Protein AF-A0A3M2BRD1-F1 (afdb_monomer_lite)

Sequence (200 aa):
MIDLTPLDVRKKRGDFGKGLRGYDPHEVDTFLELVAERLEALVKENVQLRERAERLQEQVTQLEGRERAVQEALVTAQALREDTRRQAEQEADLLLREAEARAERTRAEALAAAERTRAEAQAAIDRVMAEAERLLAERAGLLEDLERERSRFLKAFRSLVERELHAVETEEARPAPDVHAFALPSARPVIPPVAEVVPA

Secondary structure (DSSP, 8-state):
-----HHHHHHHTT-SPP-TT---HHHHHHHHHHHHHHHHHHHHHHHHHHHHHHHHHHHHHHHHHHHHHHHHHHHHHHHHHHHHHHHHHHHHHHHHHHHHHHHHHHHHHHHHHHHHHHHHHHHHHHHHHHHHHHHHHHHHHHHHHHHHHHHHHHHHHHHHHHHHHHHHHHHHTSPPP-TT--PPPPP-------------

Structure (mmCIF, N/CA/C/O backbone):
data_AF-A0A3M2BRD1-F1
#
_entry.id   AF-A0A3M2BRD1-F1
#
loop_
_atom_site.group_PDB
_atom_site.id
_atom_site.type_symbol
_atom_site.label_atom_id
_atom_site.label_alt_id
_atom_site.label_comp_id
_atom_site.label_asym_id
_atom_site.label_entity_id
_atom_site.label_seq_id
_atom_site.pdbx_PDB_ins_code
_atom_site.Cartn_x
_atom_site.Cartn_y
_atom_site.Cartn_z
_atom_site.occupancy
_atom_site.B_iso_or_equiv
_atom_site.auth_seq_id
_atom_site.auth_comp_id
_atom_site.auth_asym_id
_atom_site.auth_atom_id
_atom_site.pdbx_PDB_model_num
ATOM 1 N N . MET A 1 1 ? -53.378 -2.864 54.862 1.00 40.09 1 MET A N 1
ATOM 2 C CA . MET A 1 1 ? -53.039 -3.765 55.988 1.00 40.09 1 MET A CA 1
ATOM 3 C C . MET A 1 1 ? -53.053 -2.902 57.245 1.00 40.09 1 MET A C 1
ATOM 5 O O . MET A 1 1 ? -52.884 -1.700 57.088 1.00 40.09 1 MET A O 1
ATOM 9 N N . ILE A 1 2 ? -53.336 -3.427 58.441 1.00 45.97 2 ILE A N 1
ATOM 10 C CA . ILE A 1 2 ? -53.187 -2.604 59.656 1.00 45.97 2 ILE A CA 1
ATOM 11 C C . ILE A 1 2 ? -51.702 -2.620 60.007 1.00 45.97 2 ILE A C 1
ATOM 13 O O . ILE A 1 2 ? -51.197 -3.643 60.466 1.00 45.97 2 ILE A O 1
ATOM 17 N N . ASP A 1 3 ? -51.014 -1.511 59.745 1.00 65.25 3 ASP A N 1
ATOM 18 C CA . ASP A 1 3 ? -49.592 -1.354 60.046 1.00 65.25 3 ASP A CA 1
ATOM 19 C C . ASP A 1 3 ? -49.417 -1.126 61.550 1.00 65.25 3 ASP A C 1
AT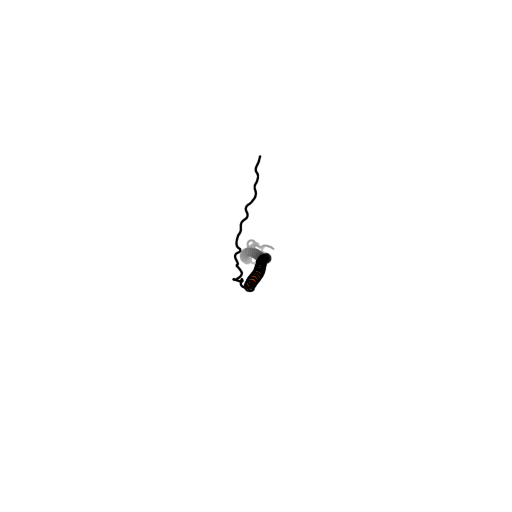OM 21 O O . ASP A 1 3 ? -49.366 -0.002 62.047 1.00 65.25 3 ASP A O 1
ATOM 25 N N . LEU A 1 4 ? -49.394 -2.232 62.291 1.00 79.69 4 LEU A N 1
ATOM 26 C CA . LEU A 1 4 ? -49.195 -2.244 63.732 1.00 79.69 4 LEU A CA 1
ATOM 27 C C . LEU A 1 4 ? -47.731 -1.895 64.032 1.00 79.69 4 LEU A C 1
ATOM 29 O O . LEU A 1 4 ? -46.832 -2.661 63.684 1.00 79.69 4 LEU A O 1
ATOM 33 N N . THR A 1 5 ? -47.465 -0.751 64.666 1.00 85.19 5 THR A N 1
ATOM 34 C CA . THR A 1 5 ? -46.093 -0.398 65.068 1.00 85.19 5 THR A CA 1
ATOM 35 C C . THR A 1 5 ? -45.747 -0.986 66.446 1.00 85.19 5 THR A C 1
ATOM 37 O O . THR A 1 5 ? -46.650 -1.233 67.250 1.00 85.19 5 THR A O 1
ATOM 40 N N . PRO A 1 6 ? -44.453 -1.151 66.797 1.00 86.38 6 PRO A N 1
ATOM 41 C CA . PRO A 1 6 ? -44.042 -1.517 68.159 1.00 86.38 6 PRO A CA 1
ATOM 42 C C . PRO A 1 6 ? -44.599 -0.571 69.234 1.00 86.38 6 PRO A C 1
ATOM 44 O O . PRO A 1 6 ? -44.928 -0.998 70.340 1.00 86.38 6 PRO A O 1
ATOM 47 N N . LEU A 1 7 ? -44.754 0.715 68.894 1.00 85.81 7 LEU A N 1
ATOM 48 C CA . LEU A 1 7 ? -45.379 1.712 69.761 1.00 85.81 7 LEU A CA 1
ATOM 49 C C . LEU A 1 7 ? -46.872 1.445 69.964 1.00 85.81 7 LEU A C 1
ATOM 51 O O . LEU A 1 7 ? -47.360 1.645 71.070 1.00 85.81 7 LEU A O 1
ATOM 55 N N . ASP A 1 8 ? -47.598 0.987 68.948 1.00 87.44 8 ASP A N 1
ATOM 56 C CA . ASP A 1 8 ? -49.033 0.710 69.078 1.00 87.44 8 ASP A CA 1
ATOM 57 C C . ASP A 1 8 ? -49.299 -0.580 69.863 1.00 87.44 8 ASP A C 1
ATOM 59 O O . ASP A 1 8 ? -50.259 -0.630 70.629 1.00 87.44 8 ASP A O 1
ATOM 63 N N . VAL A 1 9 ? -48.399 -1.569 69.778 1.00 86.75 9 VAL A N 1
ATOM 64 C CA . VAL A 1 9 ? -48.401 -2.736 70.680 1.00 86.75 9 VAL A CA 1
ATOM 65 C C . VAL A 1 9 ? -48.184 -2.292 72.132 1.00 86.75 9 VAL A C 1
ATOM 67 O O . VAL A 1 9 ? -49.009 -2.610 72.989 1.00 86.75 9 VAL A O 1
ATOM 70 N N . ARG A 1 10 ? -47.140 -1.490 72.411 1.00 86.00 10 ARG A N 1
ATOM 71 C CA . ARG A 1 10 ? -46.871 -0.963 73.767 1.00 86.00 10 ARG A CA 1
ATOM 72 C C . ARG A 1 10 ? -48.016 -0.096 74.304 1.00 86.00 10 ARG A C 1
ATOM 74 O O . ARG A 1 10 ? -48.363 -0.225 75.469 1.00 86.00 10 ARG A O 1
ATOM 81 N N . LYS A 1 11 ? -48.649 0.742 73.472 1.00 86.19 11 LYS A N 1
ATOM 82 C CA . LYS A 1 11 ? -49.822 1.555 73.866 1.00 86.19 11 LYS A CA 1
ATOM 83 C C . LYS A 1 11 ? -51.057 0.723 74.207 1.00 86.19 11 LYS A C 1
ATOM 85 O O . LYS A 1 11 ? -51.924 1.225 74.912 1.00 86.19 11 LYS A O 1
ATOM 90 N N . LYS A 1 12 ? -51.182 -0.502 73.680 1.00 84.38 12 LYS A N 1
ATOM 91 C CA . LYS A 1 12 ? -52.348 -1.357 73.943 1.00 84.38 12 LYS A CA 1
ATOM 92 C C . LYS A 1 12 ? -52.243 -2.131 75.260 1.00 84.38 12 LYS A C 1
ATOM 94 O O . LYS A 1 12 ? -53.257 -2.601 75.767 1.00 84.38 12 LYS A O 1
ATOM 99 N N . ARG A 1 13 ? -51.044 -2.211 75.841 1.00 80.44 13 ARG A N 1
ATOM 100 C CA . ARG A 1 13 ? -50.792 -2.725 77.191 1.00 80.44 13 ARG A CA 1
ATOM 101 C C . ARG A 1 13 ? -51.686 -2.017 78.223 1.00 80.44 13 ARG A C 1
ATOM 103 O O . ARG A 1 13 ? -51.806 -0.796 78.194 1.00 80.44 13 ARG A O 1
ATOM 110 N N . GLY A 1 14 ? -52.355 -2.771 79.098 1.00 74.00 14 GLY A N 1
ATOM 111 C CA . GLY A 1 14 ? -53.345 -2.236 80.050 1.00 74.00 14 GLY A CA 1
ATOM 112 C C . GLY A 1 14 ? -54.648 -1.655 79.457 1.00 74.00 14 GLY A C 1
ATOM 113 O O . GLY A 1 14 ? -55.572 -1.362 80.214 1.00 74.00 14 GLY A O 1
ATOM 114 N N . ASP A 1 15 ? -54.771 -1.537 78.131 1.00 80.69 15 ASP A N 1
ATOM 115 C CA . ASP A 1 15 ? -55.852 -0.827 77.420 1.00 80.69 15 ASP A CA 1
ATOM 116 C C . ASP A 1 15 ? -56.937 -1.789 76.869 1.00 80.69 15 ASP A C 1
ATOM 118 O O . ASP A 1 15 ? -57.610 -1.529 75.862 1.00 80.69 15 ASP A O 1
ATOM 122 N N . PHE A 1 16 ? -57.072 -2.951 77.523 1.00 83.38 16 PHE A N 1
ATOM 123 C CA . PHE A 1 16 ? -58.025 -4.021 77.214 1.00 83.38 16 PHE A CA 1
ATOM 124 C C . PHE A 1 16 ? -59.218 -4.011 78.183 1.00 83.38 16 PHE A C 1
ATOM 126 O O . PHE A 1 16 ? -59.070 -3.856 79.396 1.00 83.38 16 PHE A O 1
ATOM 133 N N . GLY A 1 17 ? -60.423 -4.231 77.650 1.00 79.38 17 GLY A N 1
ATOM 134 C CA . GLY A 1 17 ? -61.646 -4.319 78.451 1.00 79.38 17 GLY A CA 1
ATOM 135 C C . GLY A 1 17 ? -61.674 -5.557 79.356 1.00 79.38 17 GLY A C 1
ATOM 136 O O . GLY A 1 17 ? -61.348 -6.662 78.925 1.00 79.38 17 GLY A O 1
ATOM 137 N N . LYS A 1 18 ? -62.107 -5.386 80.611 1.00 79.75 18 LYS A N 1
ATOM 138 C CA . LYS A 1 18 ? -62.234 -6.481 81.587 1.00 79.75 18 LYS A CA 1
ATOM 139 C C . LYS A 1 18 ? -63.558 -7.229 81.393 1.00 79.75 18 LYS A C 1
ATOM 141 O O . LYS A 1 18 ? -64.621 -6.613 81.412 1.00 79.75 18 LYS A O 1
ATOM 146 N N . GLY A 1 19 ? -63.495 -8.553 81.250 1.00 81.56 19 GLY A N 1
ATOM 147 C CA . GLY A 1 19 ? -64.658 -9.444 81.141 1.00 81.56 19 GLY A CA 1
ATOM 148 C C . GLY A 1 19 ? -64.687 -10.503 82.248 1.00 81.56 19 GLY A C 1
ATOM 149 O O . GLY A 1 19 ? -63.661 -10.799 82.851 1.00 81.56 19 GLY A O 1
ATOM 150 N N . LEU A 1 20 ? -65.857 -11.105 82.497 1.00 69.94 20 LEU A N 1
ATOM 151 C CA . LEU A 1 20 ? -66.084 -12.038 83.620 1.00 69.94 20 LEU A CA 1
ATOM 152 C C . LEU A 1 20 ? -65.255 -13.345 83.560 1.00 69.94 20 LEU A C 1
ATOM 154 O O . LEU A 1 20 ? -65.188 -14.076 84.544 1.00 69.94 20 LEU A O 1
ATOM 158 N N . ARG A 1 21 ? -64.659 -13.650 82.399 1.00 78.00 21 ARG A N 1
ATOM 159 C CA . ARG A 1 21 ? -63.701 -14.739 82.140 1.00 78.00 21 ARG A CA 1
ATOM 160 C C . ARG A 1 21 ? -62.692 -14.266 81.083 1.00 78.00 21 ARG A C 1
ATOM 162 O O . ARG A 1 21 ? -62.900 -14.498 79.896 1.00 78.00 21 ARG A O 1
ATOM 169 N N . GLY A 1 22 ? -61.660 -13.540 81.508 1.00 82.31 22 GLY A N 1
ATOM 170 C CA . GLY A 1 22 ? -60.568 -13.059 80.649 1.00 82.31 22 GLY A CA 1
ATOM 171 C C . GLY A 1 22 ? -59.230 -13.743 80.948 1.00 82.31 22 GLY A C 1
ATOM 172 O O . GLY A 1 22 ? -59.116 -14.473 81.930 1.00 82.31 22 GLY A O 1
ATOM 173 N N . TYR A 1 23 ? -58.228 -13.482 80.106 1.00 84.19 23 TYR A N 1
ATOM 174 C CA . TYR A 1 23 ? -56.823 -13.810 80.382 1.00 84.19 23 TYR A CA 1
ATOM 175 C C . TYR A 1 23 ? -56.272 -12.970 81.547 1.00 84.19 23 TYR A C 1
ATOM 177 O O . TYR A 1 23 ? -56.810 -11.897 81.834 1.00 84.19 23 TYR A O 1
ATOM 185 N N . ASP A 1 24 ? -55.193 -13.431 82.189 1.00 86.06 24 ASP A N 1
ATOM 186 C CA . ASP A 1 24 ? -54.496 -12.651 83.218 1.00 86.06 24 ASP A CA 1
ATOM 187 C C . ASP A 1 24 ? -53.861 -11.391 82.588 1.00 86.06 24 ASP A C 1
ATOM 189 O O . ASP A 1 24 ? -53.026 -11.518 81.684 1.00 86.06 24 ASP A O 1
ATOM 193 N N . PRO A 1 25 ? -54.220 -10.172 83.043 1.00 84.62 25 PRO A N 1
ATOM 194 C CA . PRO A 1 25 ? -53.612 -8.941 82.553 1.00 84.62 25 PRO A CA 1
ATOM 195 C C . PRO A 1 25 ? -52.082 -8.909 82.672 1.00 84.62 25 PRO A C 1
ATOM 197 O O . PRO A 1 25 ? -51.440 -8.330 81.803 1.00 84.62 25 PRO A O 1
ATOM 200 N N . HIS A 1 26 ? -51.482 -9.531 83.694 1.00 86.12 26 HIS A N 1
ATOM 201 C CA . HIS A 1 26 ?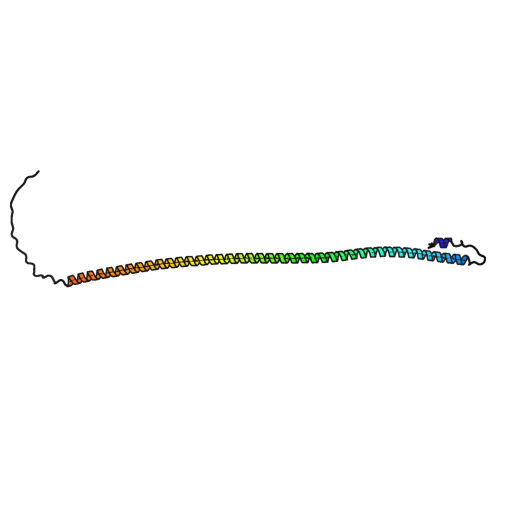 -50.026 -9.538 83.873 1.00 86.12 26 HIS A CA 1
ATOM 202 C C . HIS A 1 26 ? -49.303 -10.420 82.846 1.00 86.12 26 HIS A C 1
ATOM 204 O O . HIS A 1 26 ? -48.250 -10.025 82.337 1.00 86.12 26 HIS A O 1
ATOM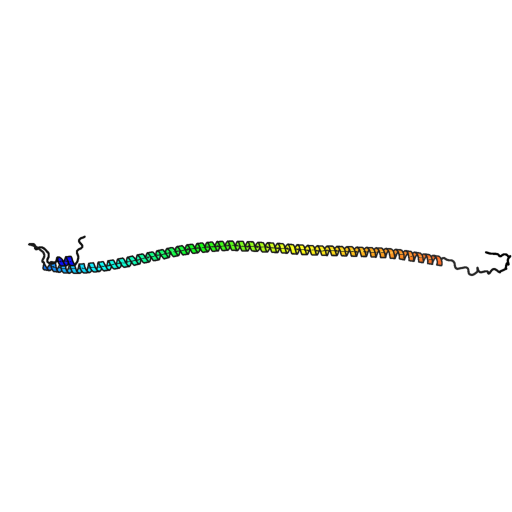 210 N N . GLU A 1 27 ? -49.859 -11.586 82.509 1.00 87.75 27 GLU A N 1
ATOM 211 C CA . GLU A 1 27 ? -49.300 -12.453 81.463 1.00 87.75 27 GLU A CA 1
ATOM 212 C C . GLU A 1 27 ? -49.454 -11.810 80.078 1.00 87.75 27 GLU A C 1
ATOM 214 O O . GLU A 1 27 ? -48.503 -11.794 79.293 1.00 87.75 27 GLU A O 1
ATOM 219 N N . VAL A 1 28 ? -50.621 -11.214 79.802 1.00 89.44 28 VAL A N 1
ATOM 220 C CA . VAL A 1 28 ? -50.895 -10.499 78.545 1.00 89.44 28 VAL A CA 1
ATOM 221 C C . VAL A 1 28 ? -49.967 -9.296 78.377 1.00 89.44 28 VAL A C 1
ATOM 223 O O . VAL A 1 28 ? -49.360 -9.152 77.318 1.00 89.44 28 VAL A O 1
ATOM 226 N N . ASP A 1 29 ? -49.800 -8.466 79.409 1.00 87.25 29 ASP A N 1
ATOM 227 C CA . ASP A 1 29 ? -48.876 -7.327 79.388 1.00 87.25 29 ASP A CA 1
ATOM 228 C C . ASP A 1 29 ? -47.429 -7.776 79.114 1.00 87.25 29 ASP A C 1
ATOM 230 O O . ASP A 1 29 ? -46.752 -7.200 78.263 1.00 87.25 29 ASP A O 1
ATOM 234 N N . THR A 1 30 ? -46.969 -8.842 79.780 1.00 89.94 30 THR A N 1
ATOM 235 C CA . THR A 1 30 ? -45.612 -9.392 79.596 1.00 89.94 30 THR A CA 1
ATOM 236 C C . THR A 1 30 ? -45.404 -9.922 78.173 1.00 89.94 30 THR A C 1
ATOM 238 O O . THR A 1 30 ? -44.358 -9.698 77.562 1.00 89.94 30 THR A O 1
ATOM 241 N N . PHE A 1 31 ? -46.415 -10.591 77.610 1.00 90.75 31 PHE A N 1
ATOM 242 C CA . PHE A 1 31 ? -46.387 -11.055 76.225 1.00 90.75 31 PHE A CA 1
ATOM 243 C C . PHE A 1 31 ? -46.377 -9.890 75.224 1.00 90.75 31 PHE A C 1
ATOM 245 O O . PHE A 1 31 ? -45.642 -9.941 74.239 1.00 90.75 31 PHE A O 1
ATOM 252 N N . LEU A 1 32 ? -47.138 -8.820 75.476 1.00 90.31 32 LEU A N 1
ATOM 253 C CA . LEU A 1 32 ? -47.154 -7.621 74.630 1.00 90.31 32 LEU A CA 1
ATOM 254 C C . LEU A 1 32 ? -45.808 -6.889 74.630 1.00 90.31 32 LEU A C 1
ATOM 256 O O . LEU A 1 32 ? -45.398 -6.402 73.577 1.00 90.31 32 LEU A O 1
ATOM 260 N N . GLU A 1 33 ? -45.096 -6.859 75.759 1.00 89.19 33 GLU A N 1
ATOM 261 C CA . GLU A 1 33 ? -43.728 -6.330 75.837 1.00 89.19 33 GLU A CA 1
ATOM 262 C C . GLU A 1 33 ? -42.784 -7.106 74.897 1.00 89.19 33 GLU A C 1
ATOM 264 O O . GLU A 1 33 ? -42.129 -6.513 74.037 1.00 89.19 33 GLU A O 1
ATOM 269 N N . LEU A 1 34 ? -42.797 -8.444 74.984 1.00 92.75 34 LEU A N 1
ATOM 270 C CA . LEU A 1 34 ? -41.990 -9.336 74.143 1.00 92.75 34 LEU A CA 1
ATOM 271 C C . LEU A 1 34 ? -42.356 -9.227 72.651 1.00 92.75 34 LEU A C 1
ATOM 273 O O . LEU A 1 34 ? -41.475 -9.218 71.786 1.00 92.75 34 LEU A O 1
ATOM 277 N N . VAL A 1 35 ? -43.651 -9.122 72.332 1.00 93.06 35 VAL A N 1
ATOM 278 C CA . VAL A 1 35 ? -44.127 -8.897 70.959 1.00 93.06 35 VAL A CA 1
ATOM 279 C C . VAL A 1 35 ? -43.654 -7.542 70.439 1.00 93.06 35 VAL A C 1
ATOM 281 O O . VAL A 1 35 ? -43.192 -7.473 69.301 1.00 93.06 35 VAL A O 1
ATOM 284 N N . ALA A 1 36 ? -43.711 -6.480 71.248 1.00 90.88 36 ALA A N 1
ATOM 285 C CA . ALA A 1 36 ? -43.234 -5.159 70.851 1.00 90.88 36 ALA A CA 1
ATOM 286 C C . ALA A 1 36 ? -41.721 -5.148 70.587 1.00 90.88 36 ALA A C 1
ATOM 288 O O . ALA A 1 36 ? -41.300 -4.645 69.547 1.00 90.88 36 ALA A O 1
ATOM 289 N N . GLU A 1 37 ? -40.909 -5.750 71.462 1.00 92.88 37 GLU A N 1
ATOM 290 C CA . GLU A 1 37 ? -39.460 -5.881 71.250 1.00 92.88 37 GLU A CA 1
ATOM 291 C C . GLU A 1 37 ? -39.132 -6.687 69.988 1.00 92.88 37 GLU A C 1
ATOM 293 O O . GLU A 1 37 ? -38.290 -6.279 69.180 1.00 92.88 37 GLU A O 1
ATOM 298 N N . ARG A 1 38 ? -39.819 -7.817 69.763 1.00 94.25 38 ARG A N 1
ATOM 299 C CA . ARG A 1 38 ? -39.577 -8.635 68.569 1.00 94.25 38 ARG A CA 1
ATOM 300 C C . ARG A 1 38 ? -40.017 -7.921 67.291 1.00 94.25 38 ARG A C 1
ATOM 302 O O . ARG A 1 38 ? -39.325 -8.028 66.279 1.00 94.25 38 ARG A O 1
ATOM 309 N N . LEU A 1 39 ? -41.118 -7.173 67.337 1.00 93.31 39 LEU A N 1
ATOM 310 C CA . LEU A 1 39 ? -41.598 -6.350 66.229 1.00 93.31 39 LEU A CA 1
ATOM 311 C C . LEU A 1 39 ? -40.635 -5.189 65.935 1.00 93.31 39 LEU A C 1
ATOM 313 O O . LEU A 1 39 ? -40.352 -4.915 64.773 1.00 93.31 39 LEU A O 1
ATOM 317 N N . GLU A 1 40 ? -40.067 -4.556 66.963 1.00 92.12 40 GLU A N 1
ATOM 318 C CA . GLU A 1 40 ? -39.055 -3.499 66.831 1.00 92.12 40 GLU A CA 1
ATOM 319 C C . GLU A 1 40 ? -37.770 -4.026 66.170 1.00 92.12 40 GLU A C 1
ATOM 321 O O . GLU A 1 40 ? -37.252 -3.413 65.231 1.00 92.12 40 GLU A O 1
ATOM 326 N N . ALA A 1 41 ? -37.312 -5.217 66.572 1.00 94.12 41 ALA A N 1
ATOM 327 C CA . ALA A 1 41 ? -36.198 -5.905 65.923 1.00 94.12 41 ALA A CA 1
ATOM 328 C C . ALA A 1 41 ? -36.491 -6.237 64.446 1.00 94.12 41 ALA A C 1
ATOM 330 O O . ALA A 1 41 ? -35.649 -5.974 63.586 1.00 94.12 41 ALA A O 1
ATOM 331 N N . LEU A 1 42 ? -37.686 -6.758 64.137 1.00 94.69 42 LEU A N 1
ATOM 332 C CA . LEU A 1 42 ? -38.103 -7.083 62.766 1.00 94.69 42 LEU A CA 1
ATOM 333 C C . LEU A 1 42 ? -38.230 -5.840 61.876 1.00 94.69 42 LEU A C 1
ATOM 335 O O . LEU A 1 42 ? -37.816 -5.882 60.721 1.00 94.69 42 LEU A O 1
ATOM 339 N N . VAL A 1 43 ? -38.753 -4.723 62.393 1.00 92.62 43 VAL A N 1
ATOM 340 C CA . VAL A 1 43 ? -38.816 -3.448 61.654 1.00 92.62 43 VAL A CA 1
ATOM 341 C C . VAL A 1 43 ? -37.406 -2.951 61.330 1.00 92.62 43 VAL A C 1
ATOM 343 O O . VAL A 1 43 ? -37.130 -2.603 60.181 1.00 92.62 43 VAL A O 1
ATOM 346 N N . LYS A 1 44 ? -36.488 -2.979 62.304 1.00 93.75 44 LYS A N 1
ATOM 347 C CA . LYS A 1 44 ? -35.086 -2.580 62.105 1.00 93.75 44 LYS A CA 1
ATOM 348 C C . LYS A 1 44 ? -34.370 -3.464 61.078 1.00 93.75 44 LYS A C 1
ATOM 350 O O . LYS A 1 44 ? -33.668 -2.945 60.213 1.00 93.75 44 LYS A O 1
ATOM 355 N N . GLU A 1 45 ? -34.571 -4.778 61.144 1.00 96.19 45 GLU A N 1
ATOM 356 C CA . GLU A 1 45 ? -34.052 -5.729 60.157 1.00 96.19 45 GLU A CA 1
ATOM 357 C C . GLU A 1 45 ? -34.643 -5.467 58.762 1.00 96.19 45 GLU A C 1
ATOM 359 O O . GLU A 1 45 ? -33.903 -5.415 57.782 1.00 96.19 45 GLU A O 1
ATOM 364 N N . ASN A 1 46 ? -35.951 -5.208 58.660 1.00 95.31 46 ASN A N 1
ATOM 365 C CA . ASN A 1 46 ? -36.612 -4.934 57.384 1.00 95.31 46 ASN A CA 1
ATOM 366 C C . ASN A 1 46 ? -36.090 -3.651 56.719 1.00 95.31 46 ASN A C 1
ATOM 368 O O . ASN A 1 46 ? -35.845 -3.661 55.516 1.00 95.31 46 ASN A O 1
ATOM 372 N N . VAL A 1 47 ? -35.856 -2.579 57.487 1.00 94.62 47 VAL A N 1
ATOM 373 C CA . VAL A 1 47 ? -35.222 -1.346 56.982 1.00 94.62 47 VAL A CA 1
ATOM 374 C C . VAL A 1 47 ? -33.808 -1.637 56.468 1.00 94.62 47 VAL A C 1
ATOM 376 O O . VAL A 1 47 ? -33.503 -1.322 55.320 1.00 94.62 47 VAL A O 1
ATOM 379 N N . GLN A 1 48 ? -32.973 -2.330 57.251 1.00 96.88 48 GLN A N 1
ATOM 380 C CA . GLN A 1 48 ? -31.612 -2.689 56.826 1.00 96.88 48 GLN A CA 1
ATOM 381 C C . GLN A 1 48 ? -31.585 -3.575 55.571 1.00 96.88 48 GLN A C 1
ATOM 383 O O . GLN A 1 48 ? -30.688 -3.435 54.737 1.00 96.88 48 GLN A O 1
ATOM 388 N N . LEU A 1 49 ? -32.547 -4.491 55.425 1.00 96.94 49 LEU A N 1
ATOM 389 C CA . LEU A 1 49 ? -32.683 -5.335 54.238 1.00 96.94 49 LEU A CA 1
ATOM 390 C C . LEU A 1 49 ? -33.151 -4.538 53.014 1.00 96.94 49 LEU A C 1
ATOM 392 O O . LEU A 1 49 ? -32.594 -4.746 51.938 1.00 96.94 49 LEU A O 1
ATOM 396 N N . ARG A 1 50 ? -34.095 -3.596 53.166 1.00 96.44 50 ARG A N 1
ATOM 397 C CA . ARG A 1 50 ? -34.529 -2.698 52.077 1.00 96.44 50 ARG A CA 1
ATOM 398 C C . ARG A 1 50 ? -33.381 -1.836 51.569 1.00 96.44 50 ARG A C 1
ATOM 400 O O . ARG A 1 50 ? -33.081 -1.891 50.384 1.00 96.44 50 ARG A O 1
ATOM 407 N N . GLU A 1 51 ? -32.655 -1.160 52.460 1.00 97.19 51 GLU A N 1
ATOM 408 C CA . GLU A 1 51 ? -31.488 -0.364 52.062 1.00 97.19 51 GLU A CA 1
ATOM 409 C C . GLU A 1 51 ? -30.402 -1.207 51.364 1.00 97.19 51 GLU A C 1
ATOM 411 O O . GLU A 1 51 ? -29.686 -0.732 50.483 1.00 97.19 51 GLU A O 1
ATOM 416 N N . ARG A 1 52 ? -30.204 -2.467 51.786 1.00 97.31 52 ARG A N 1
ATOM 417 C CA . ARG A 1 52 ? -29.277 -3.391 51.107 1.00 97.31 52 ARG A CA 1
ATOM 418 C C . ARG A 1 52 ? -29.790 -3.763 49.718 1.00 97.31 52 ARG A C 1
ATOM 420 O O . ARG A 1 52 ? -28.983 -3.787 48.796 1.00 97.31 52 ARG A O 1
ATOM 427 N N . ALA A 1 53 ? -31.086 -4.029 49.570 1.00 97.75 53 ALA A N 1
ATOM 428 C CA . ALA A 1 53 ? -31.699 -4.337 48.283 1.00 97.75 53 ALA A CA 1
ATOM 429 C C . ALA A 1 53 ? -31.601 -3.149 47.312 1.00 97.75 53 ALA A C 1
ATOM 431 O O . ALA A 1 53 ? -31.188 -3.345 46.175 1.00 97.75 53 ALA A O 1
ATOM 432 N N . GLU A 1 54 ? -31.875 -1.925 47.772 1.00 97.62 54 GLU A N 1
ATOM 433 C CA . GLU A 1 54 ? -31.726 -0.692 46.985 1.00 97.62 54 GLU A CA 1
ATOM 434 C C . GLU A 1 54 ? -30.277 -0.503 46.506 1.00 97.62 54 GLU A C 1
ATOM 436 O O . GLU A 1 54 ? -30.037 -0.415 45.302 1.00 97.62 54 GLU A O 1
ATOM 441 N N . ARG A 1 55 ? -29.288 -0.578 47.411 1.00 97.62 55 ARG A N 1
ATOM 442 C CA . ARG A 1 55 ? -27.859 -0.483 47.045 1.00 97.62 55 ARG A CA 1
ATOM 443 C C . ARG A 1 55 ? -27.409 -1.575 46.067 1.00 97.62 55 ARG A C 1
ATOM 445 O O . ARG A 1 55 ? -26.580 -1.312 45.198 1.00 97.62 55 ARG A O 1
ATOM 452 N N . LEU A 1 56 ? -27.921 -2.801 46.198 1.00 97.06 56 LEU A N 1
ATOM 453 C CA . LEU A 1 56 ? -27.622 -3.887 45.257 1.00 97.06 56 LEU A CA 1
ATOM 454 C C . LEU A 1 56 ? -28.290 -3.652 43.895 1.00 97.06 56 LEU A C 1
ATOM 456 O O . LEU A 1 56 ? -27.655 -3.877 42.869 1.00 97.06 56 LEU A O 1
ATOM 460 N N . GLN A 1 57 ? -29.524 -3.145 43.868 1.00 97.50 57 GLN A N 1
ATOM 461 C CA . GLN A 1 57 ? -30.238 -2.812 42.635 1.00 97.50 57 GLN A CA 1
ATOM 462 C C . GLN A 1 57 ? -29.541 -1.683 41.860 1.00 97.50 57 GLN A C 1
ATOM 464 O O . GLN A 1 57 ? -29.412 -1.762 40.636 1.00 97.50 57 GLN A O 1
ATOM 469 N N . GLU A 1 58 ? -29.032 -0.663 42.555 1.00 97.62 58 GLU A N 1
ATOM 470 C CA . GLU A 1 58 ? -28.196 0.387 41.960 1.00 97.62 58 GLU A CA 1
ATOM 471 C C . GLU A 1 58 ? -26.908 -0.188 41.354 1.00 97.62 58 GLU A C 1
ATOM 473 O O . GLU A 1 58 ? -26.565 0.136 40.215 1.00 97.62 58 GLU A O 1
ATOM 478 N N . GLN A 1 59 ? -26.214 -1.081 42.072 1.00 97.38 59 GLN A N 1
ATOM 479 C CA . GLN A 1 59 ? -25.001 -1.738 41.570 1.00 97.38 59 GLN A CA 1
ATOM 480 C C . GLN A 1 59 ? -25.274 -2.596 40.331 1.00 97.38 59 GLN A C 1
ATOM 482 O O . GLN A 1 59 ? -24.533 -2.486 39.356 1.00 97.38 59 GLN A O 1
ATOM 487 N N . VAL A 1 60 ? -26.345 -3.398 40.328 1.00 97.94 60 VAL A N 1
ATOM 488 C CA . VAL A 1 60 ? -26.767 -4.181 39.152 1.00 97.94 60 VAL A CA 1
ATOM 489 C C . VAL A 1 60 ? -27.037 -3.253 37.968 1.00 97.94 60 VAL A C 1
ATOM 491 O O . VAL A 1 60 ? -26.473 -3.456 36.898 1.00 97.94 60 VAL A O 1
ATOM 494 N N . THR A 1 61 ? -27.792 -2.172 38.175 1.00 97.44 61 THR A N 1
ATOM 495 C CA . THR A 1 61 ? -28.109 -1.195 37.117 1.00 97.44 61 THR A CA 1
ATOM 496 C C . THR A 1 61 ? -26.844 -0.540 36.538 1.00 97.44 61 THR A C 1
ATOM 498 O O . THR A 1 61 ? -26.726 -0.372 35.322 1.00 97.44 61 THR A O 1
ATOM 501 N N . GLN A 1 62 ? -25.857 -0.207 37.379 1.00 97.44 62 GLN A N 1
ATOM 502 C CA . GLN A 1 62 ? -24.563 0.318 36.921 1.00 97.44 62 GLN A CA 1
ATOM 503 C C . GLN A 1 62 ? -23.731 -0.725 36.160 1.00 97.44 62 GLN A C 1
ATOM 505 O O . GLN A 1 62 ? -23.058 -0.374 35.189 1.00 97.44 62 GLN A O 1
ATOM 510 N N . LEU A 1 63 ? -23.747 -1.989 36.593 1.00 97.56 63 LEU A N 1
ATOM 511 C CA . LEU A 1 63 ? -23.029 -3.077 35.929 1.00 97.56 63 LEU A CA 1
ATOM 512 C C . LEU A 1 63 ? -23.643 -3.399 34.563 1.00 97.56 63 LEU A C 1
ATOM 514 O O . LEU A 1 63 ? -22.902 -3.451 33.587 1.00 97.56 63 LEU A O 1
ATOM 518 N N . GLU A 1 64 ? -24.971 -3.492 34.463 1.00 97.31 64 GLU A N 1
ATOM 519 C CA . GLU A 1 64 ? -25.676 -3.650 33.184 1.00 97.31 64 GLU A CA 1
ATOM 520 C C . GLU A 1 64 ? -25.378 -2.494 32.219 1.00 97.31 64 GLU A C 1
ATOM 522 O O . GLU A 1 64 ? -25.126 -2.719 31.036 1.00 97.31 64 GLU A O 1
ATOM 527 N N . GLY A 1 65 ? -25.367 -1.248 32.709 1.00 96.94 65 GLY A N 1
ATOM 528 C CA . GLY A 1 65 ? -25.017 -0.081 31.895 1.00 96.94 65 GLY A CA 1
ATOM 529 C C . GLY A 1 65 ? -23.583 -0.143 31.355 1.00 96.94 65 GLY A C 1
ATOM 530 O O . GLY A 1 65 ? -23.345 0.168 30.188 1.00 96.94 65 GLY A O 1
ATOM 531 N N . ARG A 1 66 ? -22.629 -0.602 32.177 1.00 97.38 66 ARG A N 1
ATOM 532 C CA . ARG A 1 66 ? -21.238 -0.837 31.749 1.00 97.38 66 ARG A CA 1
ATOM 533 C C . ARG A 1 66 ? -21.129 -1.984 30.752 1.00 97.38 66 ARG A C 1
ATOM 535 O O . ARG A 1 66 ? -20.378 -1.861 29.790 1.00 97.38 66 ARG A O 1
ATOM 542 N N . GLU A 1 67 ? -21.862 -3.074 30.959 1.00 97.31 67 GLU A N 1
ATOM 543 C CA . GLU A 1 67 ? -21.852 -4.220 30.050 1.00 97.31 67 GLU A CA 1
ATOM 544 C C . GLU A 1 67 ? -22.369 -3.827 28.661 1.00 97.31 67 GLU A C 1
ATOM 546 O O . GLU A 1 67 ? -21.701 -4.108 27.668 1.00 97.31 67 GLU A O 1
ATOM 551 N N . ARG A 1 68 ? -23.482 -3.082 28.586 1.00 97.44 68 ARG A N 1
ATOM 552 C CA . ARG A 1 68 ? -24.010 -2.543 27.319 1.00 97.44 68 ARG A CA 1
ATOM 553 C C . ARG A 1 68 ? -22.989 -1.649 26.615 1.00 97.44 68 ARG A C 1
ATOM 555 O O . ARG A 1 68 ? -22.707 -1.874 25.443 1.00 97.44 68 ARG A O 1
ATOM 562 N N . ALA A 1 69 ? -22.353 -0.722 27.334 1.00 97.12 69 ALA A N 1
ATOM 563 C CA . ALA A 1 69 ? -21.310 0.137 26.764 1.00 97.12 69 ALA A CA 1
ATOM 564 C C . ALA A 1 69 ? -20.096 -0.660 26.235 1.00 97.12 69 ALA A C 1
ATOM 566 O O . ALA A 1 69 ? -19.524 -0.310 25.204 1.00 97.12 69 ALA A O 1
ATOM 567 N N . VAL A 1 70 ? -19.710 -1.757 26.901 1.00 97.69 70 VAL A N 1
ATOM 568 C CA . VAL A 1 70 ? -18.651 -2.664 26.418 1.00 97.69 70 VAL A CA 1
ATOM 569 C C . VAL A 1 70 ? -19.101 -3.440 25.176 1.00 97.69 70 VAL A C 1
ATOM 571 O O . VAL A 1 70 ? -18.321 -3.565 24.232 1.00 97.69 70 VAL A O 1
ATOM 574 N N . GLN A 1 71 ? -20.343 -3.927 25.133 1.00 97.31 71 GLN A N 1
ATOM 575 C CA . GLN A 1 71 ? -20.905 -4.605 23.960 1.00 97.31 71 GLN A CA 1
ATOM 576 C C . GLN A 1 71 ? -20.975 -3.657 22.746 1.00 97.31 71 GLN A C 1
ATOM 578 O O . GLN A 1 71 ? -20.500 -4.011 21.666 1.00 97.31 71 GLN A O 1
ATOM 583 N N . GLU A 1 72 ? -21.463 -2.427 22.927 1.00 97.81 72 GLU A N 1
ATOM 584 C CA . GLU A 1 72 ? -21.490 -1.378 21.896 1.00 97.81 72 GLU A CA 1
ATOM 585 C C . GLU A 1 72 ? -20.079 -1.021 21.398 1.00 97.81 72 GLU A C 1
ATOM 587 O O . GLU A 1 72 ? -19.846 -0.930 20.187 1.00 97.81 72 GLU A O 1
ATOM 592 N N . ALA A 1 73 ? -19.106 -0.890 22.306 1.00 97.38 73 ALA A N 1
ATOM 593 C CA . ALA A 1 73 ? -17.711 -0.643 21.948 1.00 97.38 73 ALA A CA 1
ATOM 594 C C . ALA A 1 73 ? -17.088 -1.815 21.165 1.00 97.38 73 ALA A C 1
ATOM 596 O O . ALA A 1 73 ? -16.340 -1.584 20.213 1.00 97.38 73 ALA A O 1
ATOM 597 N N . LEU A 1 74 ? -17.414 -3.067 21.510 1.00 97.81 74 LEU A N 1
ATOM 598 C CA . LEU A 1 74 ? -16.951 -4.252 20.779 1.00 97.81 74 LEU A CA 1
ATOM 599 C C . LEU A 1 74 ? -17.534 -4.323 19.364 1.00 97.81 74 LEU A C 1
ATOM 601 O O . LEU A 1 74 ? -16.777 -4.576 18.425 1.00 97.81 74 LEU A O 1
ATOM 605 N N . VAL A 1 75 ? -18.834 -4.055 19.197 1.00 98.00 75 VAL A N 1
ATOM 606 C CA . VAL A 1 75 ? -19.492 -3.981 17.879 1.00 98.00 75 VAL A CA 1
ATOM 607 C C . VAL A 1 75 ? -18.888 -2.852 17.041 1.00 98.00 75 VAL A C 1
ATOM 609 O O . VAL A 1 75 ? -18.506 -3.072 15.892 1.00 98.00 75 VAL A O 1
ATOM 612 N N . THR A 1 76 ? -18.690 -1.671 17.630 1.00 97.88 76 THR A N 1
ATOM 613 C CA . THR A 1 76 ? -18.050 -0.527 16.956 1.00 97.88 76 THR A CA 1
ATOM 614 C C . THR A 1 76 ? -16.617 -0.859 16.524 1.00 97.88 76 THR A C 1
ATOM 616 O O . THR A 1 76 ? -16.224 -0.582 15.392 1.00 97.88 76 THR A O 1
ATOM 619 N N . ALA A 1 77 ? -15.837 -1.525 17.380 1.00 97.12 77 ALA A N 1
ATOM 620 C CA . ALA A 1 77 ? -14.483 -1.966 17.051 1.00 97.12 77 ALA A CA 1
ATOM 621 C C . ALA A 1 77 ? -14.452 -3.095 16.002 1.00 97.12 77 ALA A C 1
ATOM 623 O O . ALA A 1 77 ? -13.465 -3.241 15.281 1.00 97.12 77 ALA A O 1
ATOM 624 N N . GLN A 1 78 ? -15.486 -3.938 15.911 1.00 96.75 78 GLN A N 1
ATOM 625 C CA . GLN A 1 78 ? -15.640 -4.907 14.818 1.00 96.75 78 GLN A CA 1
ATOM 626 C C . GLN A 1 78 ? -15.925 -4.194 13.491 1.00 96.75 78 GLN A C 1
ATOM 628 O O . GLN A 1 78 ? -15.170 -4.404 12.545 1.00 96.75 78 GLN A O 1
ATOM 633 N N . ALA A 1 79 ? -16.909 -3.290 13.454 1.00 97.38 79 ALA A N 1
ATOM 634 C CA . ALA A 1 79 ? -17.237 -2.498 12.267 1.00 97.38 79 ALA A CA 1
ATOM 635 C C . ALA A 1 79 ? -16.027 -1.693 11.756 1.00 97.38 79 ALA A C 1
ATOM 637 O O . ALA A 1 79 ? -15.651 -1.818 10.593 1.00 97.38 79 ALA A O 1
ATOM 638 N N . LEU A 1 80 ? -15.328 -0.975 12.645 1.00 97.94 80 LEU A N 1
ATOM 639 C CA . LEU A 1 80 ? -14.128 -0.211 12.288 1.00 97.94 80 LEU A CA 1
ATOM 640 C C . LEU A 1 80 ? -13.015 -1.095 11.699 1.00 97.94 80 LEU A C 1
ATOM 642 O O . LEU A 1 80 ? -12.334 -0.678 10.764 1.00 97.94 80 LEU A O 1
ATOM 646 N N . ARG A 1 81 ? -12.825 -2.319 12.213 1.00 97.88 81 ARG A N 1
ATOM 647 C CA . ARG A 1 81 ? -11.858 -3.278 11.646 1.00 97.88 81 ARG A CA 1
ATOM 648 C C . ARG A 1 81 ? -12.271 -3.764 10.261 1.00 97.88 81 ARG A C 1
ATOM 650 O O . ARG A 1 81 ? -11.402 -3.893 9.403 1.00 97.88 81 ARG A O 1
ATOM 657 N N . GLU A 1 82 ? -13.556 -4.029 10.031 1.00 97.75 82 GLU A N 1
ATOM 658 C CA . GLU A 1 82 ? -14.044 -4.411 8.702 1.00 97.75 82 GLU A CA 1
ATOM 659 C C . GLU A 1 82 ? -13.887 -3.283 7.685 1.00 97.75 82 GLU A C 1
ATOM 661 O O . GLU A 1 82 ? -13.404 -3.534 6.583 1.00 97.75 82 GLU A O 1
ATOM 666 N N . ASP A 1 83 ? -14.237 -2.051 8.052 1.00 97.94 83 ASP A N 1
ATOM 667 C CA . ASP A 1 83 ? -14.122 -0.899 7.157 1.00 97.94 83 ASP A CA 1
ATOM 668 C C . ASP A 1 83 ? -12.658 -0.543 6.880 1.00 97.94 83 ASP A C 1
ATOM 670 O O . ASP A 1 83 ? -12.296 -0.334 5.724 1.00 97.94 83 ASP A O 1
ATOM 674 N N . THR A 1 84 ? -11.785 -0.604 7.894 1.00 98.06 84 THR A N 1
ATOM 675 C CA . THR A 1 84 ? -10.330 -0.445 7.710 1.00 98.06 84 THR A CA 1
ATOM 676 C C . THR A 1 84 ? -9.771 -1.522 6.777 1.00 98.06 84 THR A C 1
ATOM 678 O O . THR A 1 84 ? -8.958 -1.220 5.905 1.00 98.06 84 THR A O 1
ATOM 681 N N . ARG A 1 85 ? -10.222 -2.782 6.908 1.00 98.25 85 ARG A N 1
ATOM 682 C CA . ARG A 1 85 ? -9.821 -3.863 5.993 1.00 98.25 85 ARG A CA 1
ATOM 683 C C . ARG A 1 85 ? -10.296 -3.581 4.565 1.00 98.25 85 ARG A C 1
ATOM 685 O O . ARG A 1 85 ? -9.487 -3.673 3.651 1.00 98.25 85 ARG A O 1
ATOM 692 N N . ARG A 1 86 ? -11.565 -3.200 4.372 1.00 98.12 86 ARG A N 1
ATOM 693 C CA . ARG A 1 86 ? -12.125 -2.864 3.047 1.00 98.12 86 ARG A CA 1
ATOM 694 C C . ARG A 1 86 ? -11.384 -1.697 2.392 1.00 98.12 86 ARG A C 1
ATOM 696 O O . ARG A 1 86 ? -11.132 -1.749 1.194 1.00 98.12 86 ARG A O 1
ATOM 703 N N . GLN A 1 87 ? -11.032 -0.663 3.159 1.00 97.81 87 GLN A N 1
ATOM 704 C CA . GLN A 1 87 ? -10.236 0.465 2.668 1.00 97.81 87 GLN A CA 1
ATOM 705 C C . GLN A 1 87 ? -8.837 0.010 2.243 1.00 97.81 87 GLN A C 1
ATOM 707 O O . GLN A 1 87 ? -8.445 0.265 1.109 1.00 97.81 87 GLN A O 1
ATOM 712 N N . ALA A 1 88 ? -8.130 -0.748 3.086 1.00 97.75 88 ALA A N 1
ATOM 713 C CA . ALA A 1 88 ? -6.808 -1.279 2.749 1.00 97.75 88 ALA A CA 1
ATOM 714 C C . ALA A 1 88 ? -6.831 -2.217 1.523 1.00 97.75 88 ALA A C 1
ATOM 716 O O . ALA A 1 88 ? -5.920 -2.172 0.700 1.00 97.75 88 ALA A O 1
ATOM 717 N N . GLU A 1 89 ? -7.875 -3.039 1.363 1.00 98.12 89 GLU A N 1
ATOM 718 C CA . GLU A 1 89 ? -8.088 -3.888 0.180 1.00 98.12 89 GLU A CA 1
ATOM 719 C C . GLU A 1 89 ? -8.295 -3.047 -1.098 1.00 98.12 89 GLU A C 1
ATOM 721 O O . GLU A 1 89 ? -7.702 -3.350 -2.134 1.00 98.12 89 GLU A O 1
ATOM 726 N N . GLN A 1 90 ? -9.081 -1.966 -1.027 1.00 98.19 90 GLN A N 1
ATOM 727 C CA . GLN A 1 90 ? -9.313 -1.046 -2.152 1.00 98.19 90 GLN A CA 1
ATOM 728 C C . GLN A 1 90 ? -8.063 -0.232 -2.517 1.00 98.19 90 GLN A C 1
ATOM 730 O O . GLN A 1 90 ? -7.743 -0.092 -3.697 1.00 98.19 90 GLN A O 1
ATOM 735 N N . GLU A 1 91 ? -7.339 0.282 -1.521 1.00 97.88 91 GLU A N 1
ATOM 736 C CA . GLU A 1 91 ? -6.080 1.006 -1.722 1.00 97.88 91 GLU A CA 1
ATOM 737 C C . GLU A 1 91 ? -4.996 0.096 -2.314 1.00 97.88 91 GLU A C 1
ATOM 739 O O . GLU A 1 91 ? -4.261 0.524 -3.205 1.00 97.88 91 GLU A O 1
ATOM 744 N N . ALA A 1 92 ? -4.925 -1.170 -1.887 1.00 98.25 92 ALA A N 1
ATOM 745 C CA . ALA A 1 92 ? -3.992 -2.148 -2.439 1.00 98.25 92 ALA A CA 1
ATOM 746 C C . ALA A 1 92 ? -4.290 -2.486 -3.911 1.00 98.25 92 ALA A C 1
ATOM 748 O O . ALA A 1 92 ? -3.363 -2.507 -4.719 1.00 98.25 92 ALA A O 1
ATOM 749 N N . ASP A 1 93 ? -5.557 -2.705 -4.283 1.00 98.12 93 ASP A N 1
ATOM 750 C CA . ASP A 1 93 ? -5.960 -2.930 -5.683 1.00 98.12 93 ASP A CA 1
ATOM 751 C C . ASP A 1 93 ? -5.673 -1.698 -6.560 1.00 98.12 93 ASP A C 1
ATOM 753 O O . ASP A 1 93 ? -5.111 -1.818 -7.650 1.00 98.12 93 ASP A O 1
ATOM 757 N N . LEU A 1 94 ? -5.964 -0.489 -6.067 1.00 98.31 94 LEU A N 1
ATOM 758 C CA . LEU A 1 94 ? -5.641 0.751 -6.777 1.00 98.31 94 LEU A CA 1
ATOM 759 C C . LEU A 1 94 ? -4.126 0.921 -6.971 1.00 98.31 94 LEU A C 1
ATOM 761 O O . LEU A 1 94 ? -3.682 1.231 -8.078 1.00 98.31 94 LEU A O 1
ATOM 765 N N . LEU A 1 95 ? -3.326 0.668 -5.931 1.00 98.38 95 LEU A N 1
ATOM 766 C CA . LEU A 1 95 ? -1.866 0.762 -5.990 1.00 98.38 95 LEU A CA 1
ATOM 767 C C . LEU A 1 95 ? -1.253 -0.293 -6.923 1.00 98.38 95 LEU A C 1
ATOM 769 O O . LEU A 1 95 ? -0.313 0.027 -7.652 1.00 98.38 95 LEU A O 1
ATOM 773 N N . LEU A 1 96 ? -1.796 -1.515 -6.954 1.00 98.38 96 LEU A N 1
ATOM 774 C CA . LEU A 1 96 ? -1.400 -2.552 -7.913 1.00 98.38 96 LEU A CA 1
ATOM 775 C C . LEU A 1 96 ? -1.676 -2.107 -9.352 1.00 98.38 96 LEU A C 1
ATOM 777 O O . LEU A 1 96 ? -0.753 -2.093 -10.165 1.00 98.38 96 LEU A O 1
ATOM 781 N N . ARG A 1 97 ? -2.897 -1.648 -9.653 1.00 98.12 97 ARG A N 1
ATOM 782 C CA . ARG A 1 97 ? -3.264 -1.153 -10.993 1.00 98.12 97 ARG A CA 1
ATOM 783 C C . ARG A 1 97 ? -2.415 0.040 -11.427 1.00 98.12 97 ARG A C 1
ATOM 785 O O . ARG A 1 97 ? -2.033 0.134 -12.593 1.00 98.12 97 ARG A O 1
ATOM 792 N N . GLU A 1 98 ? -2.093 0.954 -10.511 1.00 98.12 98 GLU A N 1
ATOM 793 C CA . GLU A 1 98 ? -1.169 2.053 -10.796 1.00 98.12 98 GLU A CA 1
ATOM 794 C C . GLU A 1 98 ? 0.257 1.563 -11.069 1.00 98.12 98 GLU A C 1
ATOM 796 O O . GLU A 1 98 ? 0.900 2.060 -11.996 1.00 98.12 98 GLU A O 1
ATOM 801 N N . ALA A 1 99 ? 0.761 0.599 -10.295 1.00 97.94 99 ALA A N 1
ATOM 802 C CA . ALA A 1 99 ? 2.086 0.024 -10.498 1.00 97.94 99 ALA A CA 1
ATOM 803 C C . ALA A 1 99 ? 2.183 -0.712 -11.845 1.00 97.94 99 ALA A C 1
ATOM 805 O O . ALA A 1 99 ? 3.135 -0.482 -12.590 1.00 97.94 99 ALA A O 1
ATOM 806 N N . GLU A 1 100 ? 1.176 -1.514 -12.199 1.00 98.19 100 GLU A N 1
ATOM 807 C CA . GLU A 1 100 ? 1.058 -2.189 -13.498 1.00 98.19 100 GLU A CA 1
ATOM 808 C C . GLU A 1 100 ? 0.999 -1.181 -14.654 1.00 98.19 100 GLU A C 1
ATOM 810 O O . GLU A 1 100 ? 1.778 -1.275 -15.604 1.00 98.19 100 GLU A O 1
ATOM 815 N N . ALA A 1 101 ? 0.148 -0.153 -14.554 1.00 98.19 101 ALA A N 1
ATOM 816 C CA . ALA A 1 101 ? 0.035 0.882 -15.580 1.00 98.19 101 ALA A CA 1
ATOM 817 C C . ALA A 1 101 ? 1.331 1.694 -15.753 1.00 98.19 101 ALA A C 1
ATOM 819 O O . ALA A 1 101 ? 1.669 2.086 -16.872 1.00 98.19 101 ALA A O 1
ATOM 820 N N . ARG A 1 102 ? 2.075 1.952 -14.668 1.00 98.12 102 ARG A N 1
ATOM 821 C CA . ARG A 1 102 ? 3.402 2.591 -14.728 1.00 98.12 102 ARG A CA 1
ATOM 822 C C . ARG A 1 102 ? 4.436 1.654 -15.356 1.00 98.12 102 ARG A C 1
ATOM 824 O O . ARG A 1 102 ? 5.172 2.099 -16.231 1.00 98.12 102 ARG A O 1
ATOM 831 N N . ALA A 1 103 ? 4.454 0.376 -14.978 1.00 98.12 103 ALA A N 1
ATOM 832 C CA . ALA A 1 103 ? 5.372 -0.621 -15.525 1.00 98.12 103 ALA A CA 1
ATOM 833 C C . ALA A 1 103 ? 5.184 -0.812 -17.039 1.00 98.12 103 ALA A C 1
ATOM 835 O O . ALA A 1 103 ? 6.162 -0.765 -17.784 1.00 98.12 103 ALA A O 1
ATOM 836 N N . GLU A 1 104 ? 3.942 -0.942 -17.513 1.00 98.12 104 GLU A N 1
ATOM 837 C CA . GLU A 1 104 ? 3.651 -1.075 -18.945 1.00 98.12 104 GLU A CA 1
ATOM 838 C C . GLU A 1 104 ? 3.975 0.205 -19.733 1.00 98.12 104 GLU A C 1
ATOM 840 O O . GLU A 1 104 ? 4.517 0.115 -20.835 1.00 98.12 104 GLU A O 1
ATOM 845 N N . ARG A 1 105 ? 3.771 1.405 -19.162 1.00 98.38 105 ARG A N 1
ATOM 846 C CA . ARG A 1 105 ? 4.253 2.662 -19.774 1.00 98.38 105 ARG A CA 1
ATOM 847 C C . ARG A 1 105 ? 5.774 2.684 -19.904 1.00 98.38 105 ARG A C 1
ATOM 849 O O . ARG A 1 105 ? 6.277 2.880 -21.006 1.00 98.38 105 ARG A O 1
ATOM 856 N N . THR A 1 106 ? 6.505 2.415 -18.820 1.00 98.31 106 THR A N 1
ATOM 857 C CA . THR A 1 106 ? 7.977 2.366 -18.834 1.00 98.31 106 THR A CA 1
ATOM 858 C C . THR A 1 106 ? 8.495 1.319 -19.822 1.00 98.31 106 THR A C 1
ATOM 860 O O . THR A 1 106 ? 9.467 1.564 -20.535 1.00 98.31 106 THR A O 1
ATOM 863 N N . ARG A 1 107 ? 7.828 0.164 -19.922 1.00 98.31 107 ARG A N 1
ATOM 864 C CA . ARG A 1 107 ? 8.157 -0.887 -20.889 1.00 98.31 107 ARG A CA 1
ATOM 865 C C . ARG A 1 107 ? 7.915 -0.441 -22.331 1.00 98.31 107 ARG A C 1
ATOM 867 O O . ARG A 1 107 ? 8.781 -0.660 -23.174 1.00 98.31 107 ARG A O 1
ATOM 874 N N . ALA A 1 108 ? 6.777 0.189 -22.616 1.00 98.19 108 ALA A N 1
ATOM 875 C CA . ALA A 1 108 ? 6.461 0.716 -23.941 1.00 98.19 108 ALA A CA 1
ATOM 876 C C . ALA A 1 108 ? 7.439 1.825 -24.365 1.00 98.19 108 ALA A C 1
ATOM 878 O O . ALA A 1 108 ? 7.917 1.822 -25.498 1.00 98.19 108 ALA A O 1
ATOM 879 N N . GLU A 1 109 ? 7.798 2.727 -23.447 1.00 98.12 109 GLU A N 1
ATOM 880 C CA . GLU A 1 109 ? 8.811 3.766 -23.661 1.00 98.12 109 GLU A CA 1
ATOM 881 C C . GLU A 1 109 ? 10.199 3.166 -23.933 1.00 98.12 109 GLU A C 1
ATOM 883 O O . GLU A 1 109 ? 10.856 3.560 -24.898 1.00 98.12 109 GLU A O 1
ATOM 888 N N . ALA A 1 110 ? 10.623 2.169 -23.148 1.00 98.00 110 ALA A N 1
ATOM 889 C CA . ALA A 1 110 ? 11.898 1.479 -23.341 1.00 98.00 110 ALA A CA 1
ATOM 890 C C . ALA A 1 110 ? 11.962 0.714 -24.675 1.00 98.00 110 ALA A C 1
ATOM 892 O O . ALA A 1 110 ? 12.977 0.777 -25.368 1.00 98.00 110 ALA A O 1
ATOM 893 N N . LEU A 1 111 ? 10.878 0.036 -25.073 1.00 98.25 111 LEU A N 1
ATOM 894 C CA . LEU A 1 111 ? 10.776 -0.630 -26.376 1.00 98.25 111 LEU A CA 1
ATOM 895 C C . LEU A 1 111 ? 10.812 0.382 -27.529 1.00 98.25 111 LEU A C 1
ATOM 897 O O . LEU A 1 111 ? 11.556 0.191 -28.488 1.00 98.25 111 LEU A O 1
ATOM 901 N N . ALA A 1 112 ? 10.071 1.489 -27.424 1.00 98.19 112 ALA A N 1
ATOM 902 C CA . ALA A 1 112 ? 10.083 2.547 -28.432 1.00 98.19 112 ALA A CA 1
ATOM 903 C C . ALA A 1 112 ? 11.461 3.222 -28.557 1.00 98.19 112 ALA A C 1
ATOM 905 O O . ALA A 1 112 ? 11.877 3.563 -29.664 1.00 98.19 112 ALA A O 1
ATOM 906 N N . ALA A 1 113 ? 12.187 3.397 -27.448 1.00 98.06 113 ALA A N 1
ATOM 907 C CA . ALA A 1 113 ? 13.563 3.885 -27.460 1.00 98.06 113 ALA A CA 1
ATOM 908 C C . ALA A 1 113 ? 14.519 2.876 -28.120 1.00 98.06 113 ALA A C 1
ATOM 910 O O . ALA A 1 113 ? 15.293 3.260 -28.994 1.00 98.06 113 ALA A O 1
ATOM 911 N N . ALA A 1 114 ? 14.421 1.588 -27.771 1.00 97.88 114 ALA A N 1
ATOM 912 C CA . ALA A 1 114 ? 15.248 0.533 -28.354 1.00 97.88 114 ALA A CA 1
ATOM 913 C C . ALA A 1 114 ? 15.051 0.406 -29.875 1.00 97.88 114 ALA A C 1
ATOM 915 O O . ALA A 1 114 ? 16.034 0.340 -30.613 1.00 97.88 114 ALA A O 1
ATOM 916 N N . GLU A 1 115 ? 13.806 0.442 -30.361 1.00 97.81 115 GLU A N 1
ATOM 917 C CA . GLU A 1 115 ? 13.512 0.406 -31.800 1.00 97.81 115 GLU A CA 1
ATOM 918 C C . GLU A 1 115 ? 14.000 1.668 -32.531 1.00 97.81 115 GLU A C 1
ATOM 920 O O . GLU A 1 115 ? 14.514 1.561 -33.644 1.00 97.81 115 GLU A O 1
ATOM 925 N N . ARG A 1 116 ? 13.945 2.857 -31.906 1.00 98.06 116 ARG A N 1
ATOM 926 C CA . ARG A 1 116 ? 14.555 4.078 -32.472 1.00 98.06 116 ARG A CA 1
ATOM 927 C C . ARG A 1 116 ? 16.067 3.941 -32.612 1.00 98.06 116 ARG A C 1
ATOM 929 O O . ARG A 1 116 ? 16.579 4.114 -33.712 1.00 98.06 116 ARG A O 1
ATOM 936 N N . THR A 1 117 ? 16.771 3.561 -31.544 1.00 97.88 117 THR A N 1
ATOM 937 C CA . THR A 1 117 ? 18.229 3.362 -31.586 1.00 97.88 117 THR A CA 1
ATOM 938 C C . THR A 1 117 ? 18.622 2.271 -32.584 1.00 97.88 117 THR A C 1
ATOM 940 O O . THR A 1 117 ? 19.623 2.407 -33.285 1.00 97.88 117 THR A O 1
ATOM 943 N N . ARG A 1 118 ? 17.817 1.209 -32.716 1.00 97.94 118 ARG A N 1
ATOM 944 C CA . ARG A 1 118 ? 18.018 0.165 -33.728 1.00 97.94 118 ARG A CA 1
ATOM 945 C C . ARG A 1 118 ? 17.844 0.697 -35.152 1.00 97.94 118 ARG A C 1
ATOM 947 O O . ARG A 1 118 ? 18.677 0.396 -36.004 1.00 97.94 118 ARG A O 1
ATOM 954 N N . ALA A 1 119 ? 16.801 1.483 -35.413 1.00 98.00 119 ALA A N 1
ATOM 955 C CA . ALA A 1 119 ? 16.563 2.096 -36.718 1.00 98.00 119 ALA A CA 1
ATOM 956 C C . ALA A 1 119 ? 17.658 3.115 -37.083 1.00 98.00 119 ALA A C 1
ATOM 958 O O . ALA A 1 119 ? 18.122 3.135 -38.221 1.00 98.00 119 ALA A O 1
ATOM 959 N N . GLU A 1 120 ? 18.121 3.913 -36.118 1.00 97.81 120 GLU A N 1
ATOM 960 C CA . GLU A 1 120 ? 19.250 4.837 -36.276 1.00 97.81 120 GLU A CA 1
ATOM 961 C C . GLU A 1 120 ? 20.555 4.093 -36.589 1.00 97.81 120 GLU A C 1
ATOM 963 O O . GLU A 1 120 ? 21.266 4.470 -37.522 1.00 97.81 120 GLU A O 1
ATOM 968 N N . ALA A 1 121 ? 20.847 3.005 -35.867 1.00 97.31 121 ALA A N 1
ATOM 969 C CA . ALA A 1 121 ? 22.015 2.164 -36.116 1.00 97.31 121 ALA A CA 1
ATOM 970 C C . ALA A 1 121 ? 21.958 1.485 -37.494 1.00 97.31 121 ALA A C 1
ATOM 972 O O . ALA A 1 121 ? 22.956 1.492 -38.213 1.00 97.31 121 ALA A O 1
ATOM 973 N N . GLN A 1 122 ? 20.797 0.957 -37.900 1.00 97.75 122 GLN A N 1
ATOM 974 C CA . GLN A 1 122 ? 20.619 0.372 -39.231 1.00 97.75 122 GLN A CA 1
ATOM 975 C C . GLN A 1 122 ? 20.814 1.426 -40.327 1.00 97.75 122 GLN A C 1
ATOM 977 O O . GLN A 1 122 ? 21.616 1.221 -41.231 1.00 97.75 122 GLN A O 1
ATOM 982 N N . ALA A 1 123 ? 20.185 2.598 -40.200 1.00 97.62 123 ALA A N 1
ATOM 983 C CA . ALA A 1 123 ? 20.356 3.688 -41.157 1.00 97.62 123 ALA A CA 1
ATOM 984 C C . ALA A 1 123 ? 21.806 4.209 -41.219 1.00 97.62 123 ALA A C 1
ATOM 986 O O . ALA A 1 123 ? 22.240 4.689 -42.265 1.00 97.62 123 ALA A O 1
ATOM 987 N N . ALA A 1 124 ? 22.568 4.131 -40.123 1.00 97.50 124 ALA A N 1
ATOM 988 C CA . ALA A 1 124 ? 23.996 4.437 -40.122 1.00 97.50 124 ALA A CA 1
ATOM 989 C C . ALA A 1 124 ? 24.814 3.370 -40.872 1.00 97.50 124 ALA A C 1
ATOM 991 O O . ALA A 1 124 ? 25.666 3.733 -41.682 1.00 97.50 124 ALA A O 1
ATOM 992 N N . ILE A 1 125 ? 24.524 2.080 -40.661 1.00 97.19 125 ILE A N 1
ATOM 993 C CA . ILE A 1 125 ? 25.136 0.969 -41.409 1.00 97.19 125 ILE A CA 1
ATOM 994 C C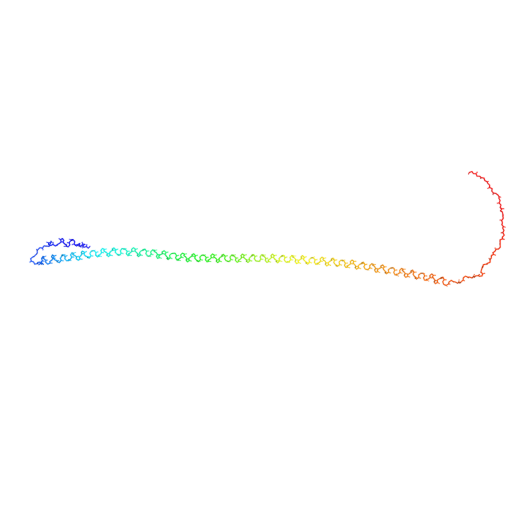 . ILE A 1 125 ? 24.852 1.122 -42.907 1.00 97.19 125 ILE A C 1
ATOM 996 O O . ILE A 1 125 ? 25.790 1.126 -43.699 1.00 97.19 125 ILE A O 1
ATOM 1000 N N . ASP A 1 126 ? 23.593 1.331 -43.293 1.00 97.25 126 ASP A N 1
ATOM 1001 C CA . ASP A 1 126 ? 23.181 1.449 -44.697 1.00 97.25 126 ASP A CA 1
ATOM 1002 C C . ASP A 1 126 ? 23.886 2.623 -45.406 1.00 97.25 126 ASP A C 1
ATOM 1004 O O . ASP A 1 126 ? 24.312 2.498 -46.554 1.00 97.25 126 ASP A O 1
ATOM 1008 N N . ARG A 1 127 ? 24.084 3.755 -44.708 1.00 97.50 127 ARG A N 1
ATOM 1009 C CA . ARG A 1 127 ? 24.862 4.901 -45.220 1.00 97.50 127 ARG A CA 1
ATOM 1010 C C . ARG A 1 127 ? 26.331 4.554 -45.445 1.00 97.50 127 ARG A C 1
ATOM 1012 O O . ARG A 1 127 ? 26.862 4.883 -46.501 1.00 97.50 127 ARG A O 1
ATOM 1019 N N . VAL A 1 128 ? 26.975 3.897 -44.477 1.00 97.44 128 VAL A N 1
ATOM 1020 C CA . VAL A 1 128 ? 28.387 3.486 -44.584 1.00 97.44 128 VAL A CA 1
ATOM 1021 C C . VAL A 1 128 ? 28.570 2.464 -45.707 1.00 97.44 128 VAL A C 1
ATOM 1023 O O . VAL A 1 128 ? 29.535 2.558 -46.462 1.00 97.44 128 VAL A O 1
ATOM 1026 N N . MET A 1 129 ? 27.628 1.532 -45.871 1.00 96.62 129 MET A N 1
ATOM 1027 C CA . MET A 1 129 ? 27.638 0.570 -46.975 1.00 96.62 129 MET A CA 1
ATOM 1028 C C . MET A 1 129 ? 27.493 1.265 -48.335 1.00 96.62 129 MET A C 1
ATOM 1030 O O . MET A 1 129 ? 28.308 1.020 -49.220 1.00 96.62 129 MET A O 1
ATOM 1034 N N . ALA A 1 130 ? 26.542 2.192 -48.486 1.00 97.19 130 ALA A N 1
ATOM 1035 C CA . ALA A 1 130 ? 26.367 2.954 -49.725 1.00 97.19 130 ALA A CA 1
ATOM 1036 C C . ALA A 1 130 ? 27.583 3.847 -50.061 1.00 97.19 130 ALA A C 1
ATOM 1038 O O . ALA A 1 130 ? 27.945 4.001 -51.230 1.00 97.19 130 ALA A O 1
ATOM 1039 N N . GLU A 1 131 ? 28.243 4.426 -49.052 1.00 97.06 131 GLU A N 1
ATOM 1040 C CA . GLU A 1 131 ? 29.493 5.171 -49.235 1.00 97.06 131 GLU A CA 1
ATOM 1041 C C . GLU A 1 131 ? 30.643 4.247 -49.668 1.00 97.06 131 GLU A C 1
ATOM 1043 O O . GLU A 1 131 ? 31.364 4.568 -50.615 1.00 97.06 131 GLU A O 1
ATOM 1048 N N . ALA A 1 132 ? 30.778 3.073 -49.045 1.00 95.94 132 ALA A N 1
ATOM 1049 C CA . ALA A 1 132 ? 31.779 2.076 -49.416 1.00 95.94 132 ALA A CA 1
ATOM 1050 C C . ALA A 1 132 ? 31.569 1.545 -50.846 1.00 95.94 132 ALA A C 1
ATOM 1052 O O . ALA A 1 132 ? 32.525 1.490 -51.619 1.00 95.94 132 ALA A O 1
ATOM 1053 N N . GLU A 1 133 ? 30.333 1.218 -51.234 1.00 96.38 133 GLU A N 1
ATOM 1054 C CA . GLU A 1 133 ? 29.981 0.808 -52.602 1.00 96.38 133 GLU A CA 1
ATOM 1055 C C . GLU A 1 133 ? 30.325 1.894 -53.626 1.00 96.38 133 GLU A C 1
ATOM 1057 O O . GLU A 1 133 ? 30.949 1.608 -54.651 1.00 96.38 133 GLU A O 1
ATOM 1062 N N . ARG A 1 134 ? 29.994 3.157 -53.330 1.00 97.31 134 ARG A N 1
ATOM 1063 C CA . ARG A 1 134 ? 30.345 4.298 -54.183 1.00 97.31 134 ARG A CA 1
ATOM 1064 C C . ARG A 1 134 ? 31.861 4.455 -54.332 1.00 97.31 134 ARG A C 1
ATOM 1066 O O . ARG A 1 134 ? 32.334 4.648 -55.450 1.00 97.31 134 ARG A O 1
ATOM 1073 N N . LEU A 1 135 ? 32.618 4.367 -53.238 1.00 97.38 135 LEU A N 1
ATOM 1074 C CA . LEU A 1 135 ? 34.082 4.454 -53.266 1.00 97.38 135 LEU A CA 1
ATOM 1075 C C . LEU A 1 135 ? 34.703 3.290 -54.050 1.00 97.38 135 LEU A C 1
ATOM 1077 O O . LEU A 1 135 ? 35.651 3.501 -54.804 1.00 97.38 135 LEU A O 1
ATOM 1081 N N . LEU A 1 136 ? 34.165 2.074 -53.922 1.00 97.06 136 LEU A N 1
ATOM 1082 C CA . LEU A 1 136 ? 34.605 0.918 -54.707 1.00 97.06 136 LEU A CA 1
ATOM 1083 C C . LEU A 1 136 ? 34.315 1.103 -56.203 1.00 97.06 136 LEU A C 1
ATOM 1085 O O . LEU A 1 136 ? 35.197 0.839 -57.018 1.00 97.06 136 LEU A O 1
ATOM 1089 N N . ALA A 1 137 ? 33.135 1.612 -56.567 1.00 96.56 137 ALA A N 1
ATOM 1090 C CA . ALA A 1 137 ? 32.782 1.911 -57.955 1.00 96.56 137 ALA A CA 1
ATOM 1091 C C . ALA A 1 137 ? 33.680 3.006 -58.565 1.00 96.56 137 ALA A C 1
ATOM 1093 O O . ALA A 1 137 ? 34.165 2.854 -59.686 1.00 96.56 137 ALA A O 1
ATOM 1094 N N . GLU A 1 138 ? 33.970 4.073 -57.813 1.00 96.88 138 GLU A N 1
ATOM 1095 C CA . GLU A 1 138 ? 34.906 5.130 -58.221 1.00 96.88 138 GLU A CA 1
ATOM 1096 C C . GLU A 1 138 ? 36.319 4.568 -58.452 1.00 96.88 138 GLU A C 1
ATOM 1098 O O . GLU A 1 138 ? 36.936 4.814 -59.491 1.00 96.88 138 GLU A O 1
ATOM 1103 N N . ARG A 1 139 ? 36.822 3.745 -57.521 1.00 96.62 139 ARG A N 1
ATOM 1104 C CA . ARG A 1 139 ? 38.139 3.100 -57.641 1.00 96.62 139 ARG A CA 1
ATOM 1105 C C . ARG A 1 139 ? 38.205 2.116 -58.807 1.00 96.62 139 ARG A C 1
ATOM 1107 O O . ARG A 1 139 ? 39.229 2.081 -59.485 1.00 96.62 139 ARG A O 1
ATOM 1114 N N . ALA A 1 140 ? 37.141 1.357 -59.063 1.00 96.00 140 ALA A N 1
ATOM 1115 C CA . ALA A 1 140 ? 37.056 0.456 -60.210 1.00 96.00 140 ALA A CA 1
ATOM 1116 C C . ALA A 1 140 ? 37.110 1.226 -61.541 1.00 96.00 140 ALA A C 1
ATOM 1118 O O . ALA A 1 140 ? 37.903 0.871 -62.411 1.00 96.00 140 ALA A O 1
ATOM 1119 N N . GLY A 1 141 ? 36.362 2.329 -61.667 1.00 96.69 141 GLY A N 1
ATOM 1120 C CA . GLY A 1 141 ? 36.405 3.190 -62.855 1.00 96.69 141 GLY A CA 1
ATOM 1121 C C . GLY A 1 141 ? 37.797 3.776 -63.124 1.00 96.69 141 GLY A C 1
ATOM 1122 O O . GLY A 1 141 ? 38.285 3.717 -64.251 1.00 96.69 141 GLY A O 1
ATOM 1123 N N . LEU A 1 142 ? 38.486 4.254 -62.080 1.00 96.94 142 LEU A N 1
ATOM 1124 C CA . LEU A 1 142 ? 39.868 4.742 -62.194 1.00 96.94 142 LEU A CA 1
ATOM 1125 C C . LEU A 1 142 ? 40.849 3.648 -62.652 1.00 96.94 142 LEU A C 1
ATOM 1127 O O . LEU A 1 142 ? 41.766 3.935 -63.420 1.00 96.94 142 LEU A O 1
ATOM 1131 N N . LEU A 1 143 ? 40.669 2.401 -62.202 1.00 96.44 143 LEU A N 1
ATOM 1132 C CA . LEU A 1 143 ? 41.483 1.271 -62.659 1.00 96.44 143 LEU A CA 1
ATOM 1133 C C . LEU A 1 143 ? 41.212 0.940 -64.132 1.00 96.44 143 LEU A C 1
ATOM 1135 O O . LEU A 1 143 ? 42.168 0.781 -64.889 1.00 96.44 143 LEU A O 1
ATOM 1139 N N . GLU A 1 144 ? 39.946 0.907 -64.563 1.00 96.69 144 GLU A N 1
ATOM 1140 C CA . GLU A 1 144 ? 39.601 0.709 -65.977 1.00 96.69 144 GLU A CA 1
ATOM 1141 C C . GLU A 1 144 ? 40.228 1.778 -66.882 1.00 96.69 144 GLU A C 1
ATOM 1143 O O . GLU A 1 144 ? 40.765 1.452 -67.943 1.00 96.69 144 GLU A O 1
ATOM 1148 N N . ASP A 1 145 ? 40.190 3.051 -66.483 1.00 96.25 145 ASP A N 1
ATOM 1149 C CA . ASP A 1 145 ? 40.771 4.132 -67.282 1.00 96.25 145 ASP A CA 1
ATOM 1150 C C . ASP A 1 145 ? 42.304 4.057 -67.344 1.00 96.25 145 ASP A C 1
ATOM 1152 O O . ASP A 1 145 ? 42.867 4.173 -68.437 1.00 96.25 145 ASP A O 1
ATOM 1156 N N . LEU A 1 146 ? 42.983 3.721 -66.240 1.00 96.44 146 LEU A N 1
ATOM 1157 C CA . LEU A 1 146 ? 44.426 3.438 -66.246 1.00 96.44 146 LEU A CA 1
ATOM 1158 C C . LEU A 1 146 ? 44.786 2.232 -67.134 1.00 96.44 146 LEU A C 1
ATOM 1160 O O . LEU A 1 146 ? 45.794 2.261 -67.846 1.00 96.44 146 LEU A O 1
ATOM 1164 N N . GLU A 1 147 ? 43.971 1.175 -67.150 1.00 95.75 147 GLU A N 1
ATOM 1165 C CA . GLU A 1 147 ? 44.172 0.030 -68.047 1.00 95.75 147 GLU A CA 1
ATOM 1166 C C . GLU A 1 147 ? 43.964 0.401 -69.522 1.00 95.75 147 GLU A C 1
ATOM 1168 O O . GLU A 1 147 ? 44.739 -0.027 -70.388 1.00 95.75 147 GLU A O 1
ATOM 1173 N N . ARG A 1 148 ? 42.966 1.242 -69.825 1.00 96.12 148 ARG A N 1
ATOM 1174 C CA . ARG A 1 148 ? 42.735 1.788 -71.172 1.00 96.12 148 ARG A CA 1
ATOM 1175 C C . ARG A 1 148 ? 43.912 2.656 -71.617 1.00 96.12 148 ARG A C 1
ATOM 1177 O O . ARG A 1 148 ? 44.376 2.493 -72.748 1.00 96.12 148 ARG A O 1
ATOM 1184 N N . GLU A 1 149 ? 44.431 3.530 -70.757 1.00 96.06 149 GLU A N 1
ATOM 1185 C CA . GLU A 1 149 ? 45.619 4.349 -71.033 1.00 96.06 149 GLU A CA 1
ATOM 1186 C C . GLU A 1 149 ? 46.866 3.494 -71.261 1.00 96.06 149 GLU A C 1
ATOM 1188 O O . GLU A 1 149 ? 47.517 3.634 -72.299 1.00 96.06 149 GLU A O 1
ATOM 1193 N N . ARG A 1 150 ? 47.145 2.529 -70.376 1.00 95.94 150 ARG A N 1
ATOM 1194 C CA . ARG A 1 150 ? 48.223 1.542 -70.548 1.00 95.94 150 ARG A CA 1
ATOM 1195 C C . ARG A 1 150 ? 48.103 0.807 -71.886 1.00 95.94 150 ARG A C 1
ATOM 1197 O O . ARG A 1 150 ? 49.094 0.658 -72.597 1.00 95.94 150 ARG A O 1
ATOM 1204 N N . SER A 1 151 ? 46.900 0.361 -72.252 1.00 95.81 151 SER A N 1
ATOM 1205 C CA . SER A 1 151 ? 46.643 -0.337 -73.520 1.00 95.81 151 SER A CA 1
ATOM 1206 C C . SER A 1 151 ? 46.895 0.564 -74.736 1.00 95.81 151 SER A C 1
ATOM 1208 O O . SER A 1 151 ? 47.526 0.130 -75.702 1.00 95.81 151 SER A O 1
ATOM 1210 N N . ARG A 1 152 ? 46.464 1.834 -74.686 1.00 95.50 152 ARG A N 1
ATOM 1211 C CA . ARG A 1 152 ? 46.748 2.839 -75.728 1.00 95.50 152 ARG A CA 1
ATOM 1212 C C . ARG A 1 152 ? 48.249 3.110 -75.849 1.00 95.50 152 ARG A C 1
ATOM 1214 O O . ARG A 1 152 ? 48.766 3.069 -76.962 1.00 95.50 152 ARG A O 1
ATOM 1221 N N . PHE A 1 153 ? 48.944 3.316 -74.730 1.00 96.94 153 PHE A N 1
ATOM 1222 C CA . PHE A 1 153 ? 50.390 3.545 -74.698 1.00 96.94 153 PHE A CA 1
ATOM 1223 C C . PHE A 1 153 ? 51.163 2.365 -75.295 1.00 96.94 153 PHE A C 1
ATOM 1225 O O . PHE A 1 153 ? 51.971 2.564 -76.195 1.00 96.94 153 PHE A O 1
ATOM 1232 N N . LEU A 1 154 ? 50.873 1.129 -74.872 1.00 95.75 154 LEU A N 1
ATOM 1233 C CA . LEU A 1 154 ? 51.554 -0.064 -75.391 1.00 95.75 154 LEU A CA 1
ATOM 1234 C C . LEU A 1 154 ? 51.304 -0.285 -76.891 1.00 95.75 154 LEU A C 1
ATOM 1236 O O . LEU A 1 154 ? 52.212 -0.722 -77.596 1.00 95.75 154 LEU A O 1
ATOM 1240 N N . LYS A 1 155 ? 50.106 0.042 -77.398 1.00 94.50 155 LYS A N 1
ATOM 1241 C CA . LYS A 1 155 ? 49.811 0.021 -78.843 1.00 94.50 155 LYS A CA 1
ATOM 1242 C C . LYS A 1 155 ? 50.604 1.092 -79.595 1.00 94.50 155 LYS A C 1
ATOM 1244 O O . LYS A 1 155 ? 51.254 0.769 -80.582 1.00 94.50 155 LYS A O 1
ATOM 1249 N N . ALA A 1 156 ? 50.597 2.334 -79.111 1.00 93.31 156 ALA A N 1
ATOM 1250 C CA . ALA A 1 156 ? 51.335 3.437 -79.726 1.00 93.31 156 ALA A CA 1
ATOM 1251 C C . ALA A 1 156 ? 52.855 3.192 -79.723 1.00 93.31 156 ALA A C 1
ATOM 1253 O O . ALA A 1 156 ? 53.511 3.396 -80.741 1.00 93.31 156 ALA A O 1
ATOM 1254 N N . PHE A 1 157 ? 53.399 2.692 -78.610 1.00 95.19 157 PHE A N 1
ATOM 1255 C CA . PHE A 1 157 ? 54.806 2.323 -78.479 1.00 95.19 157 PHE A CA 1
ATOM 1256 C C . PHE A 1 157 ? 55.186 1.186 -79.433 1.00 95.19 157 PHE A C 1
ATOM 1258 O O . PHE A 1 157 ? 56.204 1.282 -80.112 1.00 95.19 157 PHE A O 1
ATOM 1265 N N . ARG A 1 158 ? 54.346 0.147 -79.554 1.00 94.69 158 ARG A N 1
ATOM 1266 C CA . ARG A 1 158 ? 54.556 -0.924 -80.536 1.00 94.69 158 ARG A CA 1
ATOM 1267 C C . ARG A 1 158 ? 54.632 -0.366 -81.958 1.00 94.69 158 ARG A C 1
ATOM 1269 O O . ARG A 1 158 ? 55.619 -0.616 -82.633 1.00 94.69 158 ARG A O 1
ATOM 1276 N N . SER A 1 159 ? 53.648 0.428 -82.381 1.00 92.88 159 SER A N 1
ATOM 1277 C CA . SER A 1 159 ? 53.622 0.994 -83.738 1.00 92.88 159 SER A CA 1
ATOM 1278 C C . SER A 1 159 ? 54.730 2.017 -84.009 1.00 92.88 159 SER A C 1
ATOM 1280 O O . SER A 1 159 ? 55.050 2.270 -85.170 1.00 92.88 159 SER A O 1
ATOM 1282 N N . LEU A 1 160 ? 55.327 2.606 -82.966 1.00 94.00 160 LEU A N 1
ATOM 1283 C CA . LEU A 1 160 ? 56.563 3.377 -83.086 1.00 94.00 160 LEU A CA 1
ATOM 1284 C C . LEU A 1 160 ? 57.757 2.445 -83.337 1.00 94.00 160 LEU A C 1
ATOM 1286 O O . LEU A 1 160 ? 58.453 2.625 -84.326 1.00 94.00 160 LEU A O 1
ATOM 1290 N N . VAL A 1 161 ? 57.957 1.417 -82.508 1.00 93.12 161 VAL A N 1
ATOM 1291 C CA . VAL A 1 161 ? 59.069 0.459 -82.669 1.00 93.12 161 VAL A CA 1
ATOM 1292 C C . VAL A 1 161 ? 58.995 -0.289 -84.005 1.00 93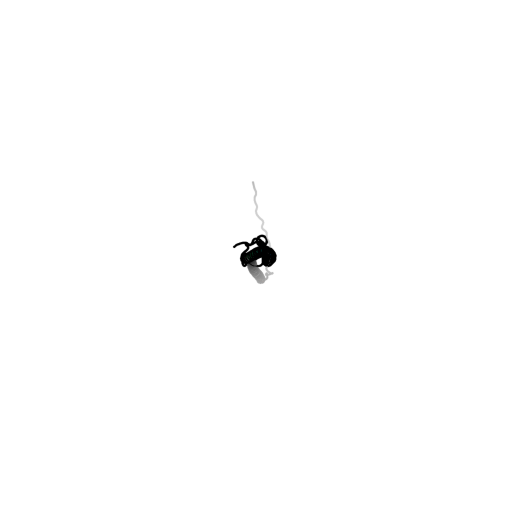.12 161 VAL A C 1
ATOM 1294 O O . VAL A 1 161 ? 60.015 -0.437 -84.664 1.00 93.12 161 VAL A O 1
ATOM 1297 N N . GLU A 1 162 ? 57.803 -0.701 -84.448 1.00 90.56 162 GLU A N 1
ATOM 1298 C CA . GLU A 1 162 ? 57.579 -1.317 -85.768 1.00 90.56 162 GLU A CA 1
ATOM 1299 C C . GLU A 1 162 ? 57.981 -0.375 -86.919 1.00 90.56 162 GLU A C 1
ATOM 1301 O O . GLU A 1 162 ? 58.539 -0.821 -87.920 1.00 90.56 162 GLU A O 1
ATOM 1306 N N . ARG A 1 163 ? 57.750 0.938 -86.771 1.00 88.00 163 ARG A N 1
ATOM 1307 C CA . ARG A 1 163 ? 58.149 1.953 -87.757 1.00 88.00 163 ARG A CA 1
ATOM 1308 C C . ARG A 1 163 ? 59.657 2.182 -87.771 1.00 88.00 163 ARG A C 1
ATOM 1310 O O . ARG A 1 163 ? 60.235 2.236 -88.851 1.00 88.00 163 ARG A O 1
ATOM 1317 N N . GLU A 1 164 ? 60.280 2.325 -86.603 1.00 85.62 164 GLU A N 1
ATOM 1318 C CA . GLU A 1 164 ? 61.732 2.517 -86.508 1.00 85.62 164 GLU A CA 1
ATOM 1319 C C . GLU A 1 164 ? 62.483 1.271 -87.000 1.00 85.62 164 GLU A C 1
ATOM 1321 O O . GLU A 1 164 ? 63.474 1.401 -87.712 1.00 85.62 164 GLU A O 1
ATOM 1326 N N . LEU A 1 165 ? 61.973 0.064 -86.717 1.00 82.50 165 LEU A N 1
ATOM 1327 C CA . LEU A 1 165 ? 62.510 -1.184 -87.264 1.00 82.50 165 LEU A CA 1
ATOM 1328 C C . LEU A 1 165 ? 62.438 -1.196 -88.797 1.00 82.50 165 LEU A C 1
ATOM 1330 O O . LEU A 1 165 ? 63.461 -1.394 -89.441 1.00 82.50 165 LEU A O 1
ATOM 1334 N N . HIS A 1 166 ? 61.276 -0.886 -89.384 1.00 81.38 166 HIS A N 1
ATOM 1335 C CA . HIS A 1 166 ? 61.134 -0.772 -90.840 1.00 81.38 166 HIS A CA 1
ATOM 1336 C C . HIS A 1 166 ? 62.072 0.298 -91.431 1.00 81.38 166 HIS A C 1
ATOM 1338 O O . HIS A 1 166 ? 62.590 0.134 -92.537 1.00 81.38 166 HIS A O 1
ATOM 1344 N N . ALA A 1 167 ? 62.305 1.414 -90.731 1.00 78.75 167 ALA A N 1
ATOM 1345 C CA . ALA A 1 167 ? 63.250 2.441 -91.174 1.00 78.75 167 ALA A CA 1
ATOM 1346 C C . ALA A 1 167 ? 64.699 1.918 -91.185 1.00 78.75 167 ALA A C 1
ATOM 1348 O O . ALA A 1 167 ? 65.411 2.138 -92.165 1.00 78.75 167 ALA A O 1
ATOM 1349 N N . VAL A 1 168 ? 65.109 1.169 -90.155 1.00 74.88 168 VAL A N 1
ATOM 1350 C CA . VAL A 1 168 ? 66.422 0.503 -90.097 1.00 74.88 168 VAL A CA 1
ATOM 1351 C C . VAL A 1 168 ? 66.554 -0.558 -91.192 1.00 74.88 168 VAL A C 1
ATOM 1353 O O . VAL A 1 168 ? 67.525 -0.517 -91.940 1.00 74.88 168 VAL A O 1
ATOM 1356 N N . GLU A 1 169 ? 65.559 -1.432 -91.375 1.00 73.75 169 GLU A N 1
ATOM 1357 C CA . GLU A 1 169 ? 65.526 -2.431 -92.459 1.00 73.75 169 GLU A CA 1
ATOM 1358 C C . GLU A 1 169 ? 65.648 -1.778 -93.851 1.00 73.75 169 GLU A C 1
ATOM 1360 O O . GLU A 1 169 ? 66.298 -2.318 -94.746 1.00 73.75 169 GLU A O 1
ATOM 1365 N N . THR A 1 170 ? 65.069 -0.585 -94.035 1.00 71.25 170 THR A N 1
ATOM 1366 C CA . THR A 1 170 ? 65.160 0.177 -95.294 1.00 71.25 170 THR A CA 1
ATOM 1367 C C . THR A 1 170 ? 66.571 0.728 -95.541 1.00 71.25 170 THR A C 1
ATOM 1369 O O . THR A 1 170 ? 67.022 0.751 -96.687 1.00 71.25 170 THR A O 1
ATOM 1372 N N . GLU A 1 171 ? 67.283 1.158 -94.495 1.00 69.75 171 GLU A N 1
ATOM 1373 C CA . GLU A 1 171 ? 68.680 1.604 -94.603 1.00 69.75 171 GLU A CA 1
ATOM 1374 C C . GLU A 1 171 ? 69.663 0.421 -94.714 1.00 69.75 171 GLU A C 1
ATOM 1376 O O . GLU A 1 171 ? 70.636 0.520 -95.457 1.00 69.75 171 GLU A O 1
ATOM 1381 N N . GLU A 1 172 ? 69.400 -0.727 -94.078 1.00 64.12 172 GLU A N 1
ATOM 1382 C CA . GLU A 1 172 ? 70.197 -1.956 -94.263 1.00 64.12 172 GLU A CA 1
ATOM 1383 C C . GLU A 1 172 ? 70.043 -2.550 -95.674 1.00 64.12 172 GLU A C 1
ATOM 1385 O O . GLU A 1 172 ? 71.008 -3.060 -96.246 1.00 64.12 172 GLU A O 1
ATOM 1390 N N . ALA A 1 173 ? 68.855 -2.443 -96.278 1.00 67.81 173 ALA A N 1
ATOM 1391 C CA . ALA A 1 173 ? 68.604 -2.852 -97.662 1.00 67.81 173 ALA A CA 1
ATOM 1392 C C . ALA A 1 173 ? 69.205 -1.894 -98.715 1.00 67.81 173 ALA A C 1
ATOM 1394 O O . ALA A 1 173 ? 69.110 -2.152 -99.921 1.00 67.81 173 ALA A O 1
ATOM 1395 N N . ARG A 1 174 ? 69.813 -0.778 -98.294 1.00 55.91 174 ARG A N 1
ATOM 1396 C CA . ARG A 1 174 ? 70.394 0.228 -99.186 1.00 55.91 174 ARG A CA 1
ATOM 1397 C C . ARG A 1 174 ? 71.754 -0.264 -99.704 1.00 55.91 174 ARG A C 1
ATOM 1399 O O . ARG A 1 174 ? 72.664 -0.482 -98.905 1.00 55.91 174 ARG A O 1
ATOM 1406 N N . PRO A 1 175 ? 71.946 -0.436 -101.027 1.00 59.47 175 PRO A N 1
ATOM 1407 C CA . PRO A 1 175 ? 73.227 -0.895 -101.554 1.00 59.47 175 PRO A CA 1
ATOM 1408 C C . PRO A 1 175 ? 74.332 0.115 -101.224 1.00 59.47 175 PRO A C 1
ATOM 1410 O O . PRO A 1 175 ? 74.120 1.328 -101.309 1.00 59.47 175 PRO A O 1
ATOM 1413 N N . ALA A 1 176 ? 75.511 -0.396 -100.857 1.00 57.41 176 ALA A N 1
ATOM 1414 C CA . ALA A 1 176 ? 76.657 0.431 -100.499 1.00 57.41 176 ALA A CA 1
ATOM 1415 C C . ALA A 1 176 ? 76.981 1.441 -101.622 1.00 57.41 176 ALA A C 1
ATOM 1417 O O . ALA A 1 176 ? 76.956 1.063 -102.798 1.00 57.41 176 ALA A O 1
ATOM 1418 N N . PRO A 1 177 ? 77.279 2.713 -101.293 1.00 60.62 177 PRO A N 1
ATOM 1419 C CA . PRO A 1 177 ? 77.532 3.734 -102.300 1.00 60.62 177 PRO A CA 1
ATOM 1420 C C . PRO A 1 177 ? 78.763 3.376 -103.138 1.00 60.62 177 PRO A C 1
ATOM 1422 O O . PRO A 1 177 ? 79.832 3.090 -102.598 1.00 60.62 177 PRO A O 1
ATOM 1425 N N . ASP A 1 178 ? 78.609 3.414 -104.463 1.00 53.38 178 ASP A N 1
ATOM 1426 C CA . ASP A 1 178 ? 79.682 3.112 -105.408 1.00 53.38 178 ASP A CA 1
ATOM 1427 C C . ASP A 1 178 ? 80.780 4.188 -105.338 1.00 53.38 178 ASP A C 1
ATOM 1429 O O . ASP A 1 178 ? 80.625 5.322 -105.804 1.00 53.38 178 ASP A O 1
ATOM 1433 N N . VAL A 1 179 ? 81.904 3.827 -104.719 1.00 57.22 179 VAL A N 1
ATOM 1434 C CA . VAL A 1 179 ? 83.033 4.723 -104.429 1.00 57.22 179 VAL A CA 1
ATOM 1435 C C . VAL A 1 179 ? 83.852 5.125 -105.665 1.00 57.22 179 VAL A C 1
ATOM 1437 O O . VAL A 1 179 ? 84.823 5.870 -105.530 1.00 57.22 179 VAL A O 1
ATOM 1440 N N . HIS A 1 180 ? 83.472 4.695 -106.874 1.00 53.22 180 HIS A N 1
ATOM 1441 C CA . HIS A 1 180 ? 84.203 4.995 -108.113 1.00 53.22 180 HIS A CA 1
ATOM 1442 C C . HIS A 1 180 ? 83.591 6.093 -109.008 1.00 53.22 180 HIS A C 1
ATOM 1444 O O . HIS A 1 180 ? 84.165 6.412 -110.049 1.00 53.22 180 HIS A O 1
ATOM 1450 N N . ALA A 1 181 ? 82.483 6.730 -108.614 1.00 49.34 181 ALA A N 1
ATOM 1451 C CA . ALA A 1 181 ? 81.716 7.623 -109.497 1.00 49.34 181 ALA A CA 1
ATOM 1452 C C . ALA A 1 181 ? 82.108 9.128 -109.509 1.00 49.34 181 ALA A C 1
ATOM 1454 O O . ALA A 1 181 ? 81.398 9.926 -110.123 1.00 49.34 181 ALA A O 1
ATOM 1455 N N . PHE A 1 182 ? 83.202 9.563 -108.864 1.00 48.25 182 PHE A N 1
ATOM 1456 C CA . PHE A 1 182 ? 83.543 10.999 -108.764 1.00 48.25 182 PHE A CA 1
ATOM 1457 C C . PHE A 1 182 ? 84.612 11.462 -109.774 1.00 48.25 182 PHE A C 1
ATOM 1459 O O . PHE A 1 182 ? 85.803 11.527 -109.470 1.00 48.25 182 PHE A O 1
ATOM 1466 N N . ALA A 1 183 ? 84.176 11.843 -110.980 1.00 47.34 183 ALA A N 1
ATOM 1467 C CA . ALA A 1 183 ? 85.007 12.532 -111.972 1.00 47.34 183 ALA A CA 1
ATOM 1468 C C . ALA A 1 183 ? 84.755 14.054 -111.941 1.00 47.34 183 ALA A C 1
ATOM 1470 O O . ALA A 1 183 ? 83.624 14.507 -112.107 1.00 47.34 183 ALA A O 1
ATOM 1471 N N . LEU A 1 184 ? 85.811 14.855 -111.752 1.00 49.09 184 LEU A N 1
ATOM 1472 C CA . LEU A 1 184 ? 85.734 16.323 -111.720 1.00 49.09 184 LEU A CA 1
ATOM 1473 C C . LEU A 1 184 ? 85.713 16.923 -113.145 1.00 49.09 184 LEU A C 1
ATOM 1475 O O . LEU A 1 184 ? 86.662 16.690 -113.898 1.00 49.09 184 LEU A O 1
ATOM 1479 N N . PRO A 1 185 ? 84.708 17.737 -113.528 1.00 49.44 185 PRO A N 1
ATOM 1480 C CA . PRO A 1 185 ? 84.696 18.427 -114.818 1.00 49.44 185 PRO A CA 1
ATOM 1481 C C . PRO A 1 185 ? 85.505 19.739 -114.796 1.00 49.44 185 PRO A C 1
ATOM 1483 O O . PRO A 1 185 ? 85.458 20.519 -113.846 1.00 49.44 185 PRO A O 1
ATOM 1486 N N . SER A 1 186 ? 86.235 20.005 -115.882 1.00 48.56 186 SER A N 1
ATOM 1487 C CA . SER A 1 186 ? 87.105 21.180 -116.056 1.00 48.56 186 SER A CA 1
ATOM 1488 C C . SER A 1 186 ? 86.352 22.461 -116.448 1.00 48.56 186 SER A C 1
ATOM 1490 O O . SER A 1 186 ? 85.479 22.427 -117.314 1.00 48.56 186 SER A O 1
ATOM 1492 N N . ALA A 1 187 ? 86.764 23.610 -115.904 1.00 51.72 187 ALA A N 1
ATOM 1493 C CA . ALA A 1 187 ? 86.156 24.919 -116.168 1.00 51.72 187 ALA A CA 1
ATOM 1494 C C . ALA A 1 187 ? 86.585 25.583 -117.498 1.00 51.72 187 ALA A C 1
ATOM 1496 O O . ALA A 1 187 ? 87.733 25.445 -117.924 1.00 51.72 187 ALA A O 1
ATOM 1497 N N . ARG A 1 188 ? 85.704 26.424 -118.071 1.00 43.75 188 ARG A N 1
ATOM 1498 C CA . ARG A 1 188 ? 86.054 27.581 -118.930 1.00 43.75 188 ARG A CA 1
ATOM 1499 C C . ARG A 1 188 ? 85.074 28.758 -118.714 1.00 43.75 188 ARG A C 1
ATOM 1501 O O . ARG A 1 188 ? 83.920 28.498 -118.383 1.00 43.75 188 ARG A O 1
ATOM 1508 N N . PRO A 1 189 ? 85.514 30.027 -118.865 1.00 54.47 189 PRO A N 1
ATOM 1509 C CA . PRO A 1 189 ? 84.743 31.212 -118.466 1.00 54.47 189 PRO A CA 1
ATOM 1510 C C . PRO A 1 189 ? 83.980 31.891 -119.620 1.00 54.47 189 PRO A 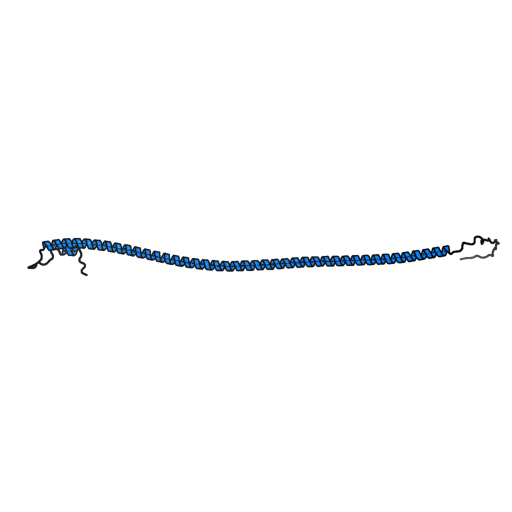C 1
ATOM 1512 O O . PRO A 1 189 ? 84.302 31.696 -120.791 1.00 54.47 189 PRO A O 1
ATOM 1515 N N . VAL A 1 190 ? 83.033 32.769 -119.267 1.00 54.53 190 VAL A N 1
ATOM 1516 C CA . VAL A 1 190 ? 82.339 33.712 -120.167 1.00 54.53 190 VAL A CA 1
ATOM 1517 C C . VAL A 1 190 ? 82.271 35.090 -119.487 1.00 54.53 190 VAL A C 1
ATOM 1519 O O . VAL A 1 190 ? 82.060 35.165 -118.279 1.00 54.53 190 VAL A O 1
ATOM 1522 N N . ILE A 1 191 ? 82.465 36.168 -120.254 1.00 48.47 191 ILE A N 1
ATOM 1523 C CA . ILE A 1 191 ? 82.333 37.583 -119.834 1.00 48.47 191 ILE A CA 1
ATOM 1524 C C . ILE A 1 191 ? 81.314 38.294 -120.775 1.00 48.47 191 ILE A C 1
ATOM 1526 O O . ILE A 1 191 ? 80.857 37.646 -121.719 1.00 48.47 191 ILE A O 1
ATOM 1530 N N . PRO A 1 192 ? 80.832 39.531 -120.516 1.00 57.84 192 PRO A N 1
ATOM 1531 C CA . PRO A 1 192 ? 79.397 39.839 -120.554 1.00 57.84 192 PRO A CA 1
ATOM 1532 C C . PRO A 1 192 ? 79.058 40.919 -121.607 1.00 57.84 192 PRO A C 1
ATOM 1534 O O . PRO A 1 192 ? 79.884 41.216 -122.470 1.00 57.84 192 PRO A O 1
ATOM 1537 N N . PRO A 1 193 ? 77.885 41.573 -121.509 1.00 50.28 193 PRO A N 1
ATOM 1538 C CA . PRO A 1 193 ? 77.728 42.934 -122.020 1.00 50.28 193 PRO A CA 1
ATOM 1539 C C . PRO A 1 193 ? 77.191 43.950 -120.990 1.00 50.28 193 PRO A C 1
ATOM 1541 O O . PRO A 1 193 ? 76.672 43.605 -119.931 1.00 50.28 193 PRO A O 1
ATOM 1544 N N . VAL A 1 194 ? 77.324 45.225 -121.364 1.00 51.62 194 VAL A N 1
ATOM 1545 C CA . VAL A 1 194 ? 76.892 46.464 -120.680 1.00 51.62 194 VAL A CA 1
ATOM 1546 C C . VAL A 1 194 ? 75.975 47.210 -121.681 1.00 51.62 194 VAL A C 1
ATOM 1548 O O . VAL A 1 194 ? 76.102 46.973 -122.882 1.00 51.62 194 VAL A O 1
ATOM 1551 N N . ALA A 1 195 ? 75.038 48.089 -121.321 1.00 49.56 195 ALA A N 1
ATOM 1552 C CA . ALA A 1 195 ? 74.796 48.787 -120.053 1.00 49.56 195 ALA A CA 1
ATOM 1553 C C . ALA A 1 195 ? 73.262 48.805 -119.719 1.00 49.56 195 ALA A C 1
ATOM 1555 O O . ALA A 1 195 ? 72.594 47.839 -120.072 1.00 49.56 195 ALA A O 1
ATOM 1556 N N . GLU A 1 196 ? 72.607 49.745 -119.017 1.00 44.62 196 GLU A N 1
ATOM 1557 C CA . GLU A 1 196 ? 72.973 51.111 -118.602 1.00 44.62 196 GLU A CA 1
ATOM 1558 C C . GLU A 1 196 ? 72.205 51.620 -117.351 1.00 44.62 196 GLU A C 1
ATOM 1560 O O . GLU A 1 196 ? 71.506 50.881 -116.662 1.00 44.62 196 GLU A O 1
ATOM 1565 N N . VAL A 1 197 ? 72.415 52.902 -117.053 1.00 53.59 197 VAL A N 1
ATOM 1566 C CA . VAL A 1 197 ? 71.965 53.762 -115.945 1.00 53.59 197 VAL A CA 1
ATOM 1567 C C . VAL A 1 197 ? 70.739 54.577 -116.439 1.00 53.59 197 VAL A C 1
ATOM 1569 O O . VAL A 1 197 ? 70.624 54.811 -117.637 1.00 53.59 197 VAL A O 1
ATOM 1572 N N . VAL A 1 198 ? 69.753 54.985 -115.625 1.00 44.22 198 VAL A N 1
ATOM 1573 C CA . VAL A 1 198 ? 69.641 56.316 -114.964 1.00 44.22 198 VAL A CA 1
ATOM 1574 C C . VAL A 1 198 ? 68.309 56.374 -114.167 1.00 44.22 198 VAL A C 1
ATOM 1576 O O . VAL A 1 198 ? 67.348 55.737 -114.600 1.00 44.22 198 VAL A O 1
ATOM 1579 N N . PRO A 1 199 ? 68.223 57.092 -113.020 1.00 64.12 199 PRO A N 1
ATOM 1580 C CA . PRO A 1 199 ? 67.127 56.954 -112.051 1.00 64.12 199 PRO A CA 1
ATOM 1581 C C . PRO A 1 199 ? 66.212 58.193 -111.921 1.00 64.12 199 PRO A C 1
ATOM 1583 O O . PRO A 1 199 ? 66.482 59.244 -112.504 1.00 64.12 199 PRO A O 1
ATOM 1586 N N . ALA A 1 200 ? 65.206 58.079 -111.046 1.00 46.38 200 ALA A N 1
ATOM 1587 C CA . ALA A 1 200 ? 64.709 59.144 -110.166 1.00 46.38 200 ALA A CA 1
ATOM 1588 C C . ALA A 1 200 ? 64.183 58.513 -108.863 1.00 46.38 200 ALA A C 1
ATOM 1590 O O . ALA A 1 200 ? 63.520 57.457 -108.976 1.00 46.38 200 ALA A O 1
#

pLDDT: mean 87.0, std 16.37, range [40.09, 98.38]

Radius of gyration: 81.22 Å; chains: 1; bounding box: 153×74×206 Å

Foldseek 3Di:
DPPQALVNLLVCQVVDDDDPDDDDSVVSNVVSNVVSVVRVVVVVVVVVVVVVVVVVVVVVVVVVVVVVVVVVVVVVVVVVVVVVVVVVVVVVVVVVVVVVVVVVVVVVVVVVVVVVVVVVVVVVVVVVVVVVVVVVVVVVVVVVVVVVVVVVVVVVVVVVVVVVVVVVVVVVPDPDDDPPPDDDDDDDDDDDDDDDDDDD